Protein AF-A0A8J6CF85-F1 (afdb_monomer)

pLDDT: mean 73.07, std 22.85, range [22.41, 96.5]

Secondary structure (DSSP, 8-state):
------------HHHHHHHHHHHHHHHHHT---------PPPPPP-----THHHHTTS-GGGGGG-----------------------------HHHHHHHHHHHHHHHHTSTTTHHHHHHHHHHHHHTT---TTTHHHHHHHHHHHHSSTHHHHHSHHHHHHHHHHHHHHHHHGGGS-HHHHHHHHHHHHHHHHHHHHHH--SHHHHHHHHHHHHHHHHHSPPSS--TT--GGG---HHHHHHHHHHHHHHHHHHHHHTTT-GGGHHHHHHHHHHHHHTGGGS-HHHHHHHHHHHHHHHHHHHHHHHHTSTT---HHHHHHHHHHHHGGGS----------------

Mean predicted aligned error: 17.17 Å

Sequence (348 aa):
MPPKGSSGVWVPRAVKHVERAERAERAAAAAPAAGVADFAPPGAPDATWRADDLDDLDGPSAKRQRAAPAADMACGTGEEAAIKAEDEPAGGESLEDEVISGAPRLAQHIKSAAKCIKVAAMAYSLLERGAVTPRSSDAFFLVIEAAMAEPMRPIAEPKYRVAYVRLFEALLRRRHAFSVDRQDRIDEWHFALSTSFELAQADDSFGFTRAAKKVVERLERLKPDVMPPGKSAADYDPPERAARWAPMLLVCVRTAWLQSGKGLWAKPAVDGLVKAAMARRQQWSEADARQVEAWNQACKGAALQRKAHGGPGFLTSFDADAARWRAADVSVAKKKTGEGGTGSSFQN

Solvent-accessible surface area (backbone atoms only — not comparable to full-atom values): 21193 Å² total; per-residue (Å²): 140,84,83,86,81,81,86,74,81,83,72,61,72,67,58,61,52,52,57,53,49,55,51,50,52,56,56,65,72,66,63,78,90,75,76,98,69,88,82,74,81,81,77,80,79,89,73,84,81,55,80,67,65,64,54,71,70,60,53,83,79,68,68,76,79,76,79,86,87,89,86,84,90,89,86,84,89,87,81,90,85,88,81,91,80,90,79,75,74,80,86,65,79,47,61,38,57,50,38,45,69,44,18,67,60,47,22,56,39,32,64,31,89,87,40,22,56,61,42,34,47,50,55,30,50,39,52,75,73,55,37,55,34,67,86,20,28,65,36,46,44,48,29,53,52,35,50,55,72,55,57,64,58,48,58,74,40,74,88,35,38,67,36,50,51,54,26,44,54,50,45,63,74,51,31,84,37,43,57,71,74,53,34,55,50,49,54,51,52,41,51,30,50,54,41,24,44,45,32,64,65,43,90,49,54,64,59,27,41,55,35,43,47,56,52,39,57,52,60,68,66,54,42,63,81,66,84,58,90,95,64,59,78,86,71,45,44,59,61,72,56,48,60,61,47,37,66,40,52,49,51,33,51,50,37,39,52,64,44,40,77,77,35,79,70,42,38,69,47,39,49,52,39,39,51,51,53,49,76,43,40,87,62,43,56,72,70,54,30,52,51,42,49,53,52,42,50,51,48,50,51,54,52,48,49,52,52,68,61,57,41,99,84,52,71,46,74,66,50,49,48,50,49,49,50,61,64,59,70,71,77,82,81,81,83,83,79,86,89,85,87,86,84,89,87,86,80,135

Foldseek 3Di:
DDDDDDPDDDDPPVVVVVVVVVVVVVVVVPDDDDDDDDDDDDDDPPDPDDPVVLVVLDPPVVVPPPDDDDDDDDDDDDDDDDDDDPPDPPPDDQLLNVLQVCLVSLLVQCLPPVRVLVSLQVLLVCLVVVSQALSSVVSSLSNVVSNVPCLLVLLVDVVNLVSNLSSLVSCLVRVVRYDPVVNLLSVLSNLLSVLSNQCLPDPALVSNLVSLVSLLVVLVPAAAPDDDPPDDPVSHDDLVSLLSNQVSSLSNLVSLLVCVVVDVSSLVSNLSSLVSVQVRLNSDDPVSSVVSVVSNVVSVVVVVVCVVCPPDPRQDPVNVVVVVVVVVVPPPDDPDDDDDDDDDDDDD

Nearest PDB structures (foldseek):
  4dvg-assembly1_B  TM=2.912E-01  e=1.097E+00  Entamoeba histolytica
  6d35-assembly1_A  TM=2.429E-01  e=1.553E+00  Xenopus laevis
  4er9-assembly1_A  TM=4.100E-01  e=9.232E+00  Salmonella enterica subsp. enterica serovar Typhimurium
  5nj6-assembly1_A  TM=2.613E-01  e=2.105E+00  Homo sapiens

Organism: Diacronema lutheri (NCBI:txid2081491)

Structure (mmCIF, N/CA/C/O backbone):
data_AF-A0A8J6CF85-F1
#
_entry.id   AF-A0A8J6CF85-F1
#
loop_
_atom_site.group_PDB
_atom_site.id
_atom_site.type_symbol
_atom_site.label_atom_id
_atom_site.label_alt_id
_atom_site.label_comp_id
_atom_site.label_asym_id
_atom_site.label_entity_id
_atom_site.label_seq_id
_atom_site.pdbx_PDB_ins_code
_atom_site.Cartn_x
_atom_site.Cartn_y
_atom_site.Cartn_z
_atom_site.occupancy
_atom_site.B_iso_or_equiv
_atom_site.auth_seq_id
_atom_site.auth_comp_id
_atom_site.auth_asym_id
_atom_site.auth_atom_id
_atom_site.pdbx_PDB_model_num
ATOM 1 N N . MET A 1 1 ? 65.739 -33.836 29.163 1.00 47.50 1 MET A N 1
ATOM 2 C CA . MET A 1 1 ? 64.471 -33.085 29.043 1.00 47.50 1 MET A CA 1
ATOM 3 C C . MET A 1 1 ? 64.727 -31.777 28.308 1.00 47.50 1 MET A C 1
ATOM 5 O O . MET A 1 1 ? 65.482 -30.962 28.819 1.00 47.50 1 MET A O 1
ATOM 9 N N . PRO A 1 2 ? 64.167 -31.627 27.099 1.00 39.94 2 PRO A N 1
ATOM 10 C CA . PRO A 1 2 ? 63.587 -30.362 26.630 1.00 39.94 2 PRO A CA 1
ATOM 11 C C . PRO A 1 2 ? 62.172 -30.570 26.021 1.00 39.94 2 PRO A C 1
ATOM 13 O O . PRO A 1 2 ? 61.752 -31.717 25.839 1.00 39.94 2 PRO A O 1
ATOM 16 N N . PRO A 1 3 ? 61.391 -29.496 25.781 1.00 50.44 3 PRO A N 1
ATOM 17 C CA . PRO A 1 3 ? 59.931 -29.576 25.706 1.00 50.44 3 PRO A CA 1
ATOM 18 C C . PRO A 1 3 ? 59.377 -29.920 24.315 1.00 50.44 3 PRO A C 1
ATOM 20 O O . PRO A 1 3 ? 59.899 -29.512 23.281 1.00 50.44 3 PRO A O 1
ATOM 23 N N . LYS A 1 4 ? 58.246 -30.637 24.323 1.00 46.88 4 LYS A N 1
ATOM 24 C CA . LYS A 1 4 ? 57.382 -30.896 23.164 1.00 46.88 4 LYS A CA 1
ATOM 25 C C . LYS A 1 4 ? 56.677 -29.599 22.744 1.00 46.88 4 LYS A C 1
ATOM 27 O O . LYS A 1 4 ? 55.807 -29.115 23.463 1.00 46.88 4 LYS A O 1
ATOM 32 N N . GLY A 1 5 ? 57.029 -29.062 21.577 1.00 37.69 5 GLY A N 1
ATOM 33 C CA . GLY A 1 5 ? 56.296 -27.980 20.918 1.00 37.69 5 GLY A CA 1
ATOM 34 C C . GLY A 1 5 ? 55.123 -28.532 20.107 1.00 37.69 5 GLY A C 1
ATOM 35 O O . GLY A 1 5 ? 55.321 -29.192 19.093 1.00 37.69 5 GLY A O 1
ATOM 36 N N . SER A 1 6 ? 53.902 -28.272 20.572 1.00 39.22 6 SER A N 1
ATOM 37 C CA . SER A 1 6 ? 52.648 -28.539 19.861 1.00 39.22 6 SER A CA 1
ATOM 38 C C . SER A 1 6 ? 52.423 -27.447 18.806 1.00 39.22 6 SER A C 1
ATOM 40 O O . SER A 1 6 ? 52.089 -26.313 19.156 1.00 39.22 6 SER A O 1
ATOM 42 N N . SER A 1 7 ? 52.575 -27.774 17.521 1.00 39.84 7 SER A N 1
ATOM 43 C CA . SER A 1 7 ? 52.180 -26.916 16.397 1.00 39.84 7 SER A CA 1
ATOM 44 C C . SER A 1 7 ? 50.664 -26.990 16.173 1.00 39.84 7 SER A C 1
ATOM 46 O O . SER A 1 7 ? 50.157 -27.667 15.281 1.00 39.84 7 SER A O 1
ATOM 48 N N . GLY A 1 8 ? 49.912 -26.280 17.012 1.00 36.97 8 GLY A N 1
ATOM 49 C CA . GLY A 1 8 ? 48.499 -26.010 16.765 1.00 36.97 8 GLY A CA 1
ATOM 50 C C . GLY A 1 8 ? 48.360 -24.946 15.680 1.00 36.97 8 GLY A C 1
ATOM 51 O O . GLY A 1 8 ? 48.557 -23.763 15.950 1.00 36.97 8 GLY A O 1
ATOM 52 N N . VAL A 1 9 ? 48.027 -25.358 14.456 1.00 42.88 9 VAL A N 1
ATOM 53 C CA . VAL A 1 9 ? 47.649 -24.448 13.367 1.00 42.88 9 VAL A CA 1
ATOM 54 C C . VAL A 1 9 ? 46.376 -23.707 13.782 1.00 42.88 9 VAL A C 1
ATOM 56 O O . VAL A 1 9 ? 45.287 -24.279 13.853 1.00 42.88 9 VAL A O 1
ATOM 59 N N . TRP A 1 10 ? 46.526 -22.423 14.097 1.00 38.84 10 TRP A N 1
ATOM 60 C CA . TRP A 1 10 ? 45.426 -21.502 14.359 1.00 38.84 10 TRP A CA 1
ATOM 61 C C . TRP A 1 10 ? 44.692 -21.227 13.044 1.00 38.84 10 TRP A C 1
ATOM 63 O O . TRP A 1 10 ? 45.133 -20.427 12.224 1.00 38.84 10 TRP A O 1
ATOM 73 N N . VAL A 1 11 ? 43.568 -21.907 12.827 1.00 46.12 11 VAL A N 1
ATOM 74 C CA . VAL A 1 11 ? 42.647 -21.567 11.737 1.00 46.12 11 VAL A CA 1
ATOM 75 C C . VAL A 1 11 ? 41.786 -20.385 12.200 1.00 46.12 11 VAL A C 1
ATOM 77 O O . VAL A 1 11 ? 41.119 -20.503 13.236 1.00 46.12 11 VAL A O 1
ATOM 80 N N . PRO A 1 12 ? 41.767 -19.247 11.479 1.00 47.38 12 PRO A N 1
ATOM 81 C CA . PRO A 1 12 ? 40.960 -18.092 11.850 1.00 47.38 12 PRO A CA 1
ATOM 82 C C . PRO A 1 12 ? 39.486 -18.472 11.994 1.00 47.38 12 PRO A C 1
ATOM 84 O O . PRO A 1 12 ? 38.909 -19.140 11.135 1.00 47.38 12 PRO A O 1
ATOM 87 N N . ARG A 1 13 ? 38.856 -18.004 13.076 1.00 44.72 13 ARG A N 1
ATOM 88 C CA . ARG A 1 13 ? 37.455 -18.276 13.448 1.00 44.72 13 ARG A CA 1
ATOM 89 C C . ARG A 1 13 ? 36.464 -18.021 12.297 1.00 44.72 13 ARG A C 1
ATOM 91 O O . ARG A 1 13 ? 35.440 -18.689 12.231 1.00 44.72 13 ARG A O 1
ATOM 98 N N . ALA A 1 14 ? 36.805 -17.128 11.365 1.00 44.72 14 ALA A N 1
ATOM 99 C CA . ALA A 1 14 ? 36.038 -16.835 10.155 1.00 44.72 14 ALA A CA 1
ATOM 100 C C . ALA A 1 14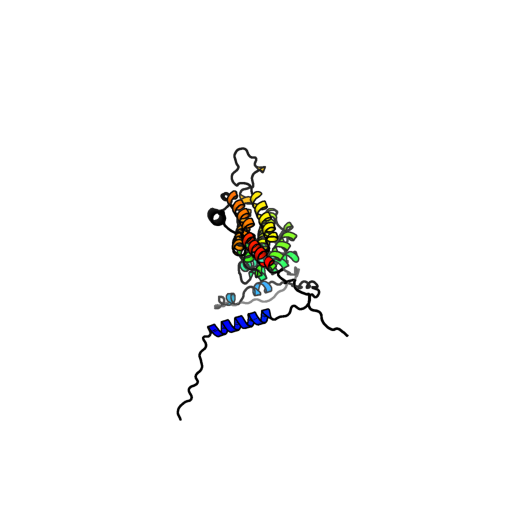 ? 35.906 -18.035 9.193 1.00 44.72 14 ALA A C 1
ATOM 102 O O . ALA A 1 14 ? 34.828 -18.253 8.649 1.00 44.72 14 ALA A O 1
ATOM 103 N N . VAL A 1 15 ? 36.941 -18.869 9.047 1.00 51.00 15 VAL A N 1
ATOM 104 C CA . VAL A 1 15 ? 36.929 -20.020 8.122 1.00 51.00 15 VAL A CA 1
ATOM 105 C C . VAL A 1 15 ? 35.992 -21.124 8.629 1.00 51.00 15 VAL A C 1
ATOM 107 O O . VAL A 1 15 ? 35.229 -21.697 7.857 1.00 51.00 15 VAL A O 1
ATOM 110 N N . LYS A 1 16 ? 35.923 -21.331 9.953 1.00 53.00 16 LYS A N 1
ATOM 111 C CA . LYS A 1 16 ? 34.976 -22.278 10.574 1.00 53.00 16 LYS A CA 1
ATOM 112 C C . LYS A 1 16 ? 33.507 -21.877 10.417 1.00 53.00 16 LYS A C 1
ATOM 114 O O . LYS A 1 16 ? 32.640 -22.748 10.447 1.00 53.00 16 LYS A O 1
ATOM 119 N N . HIS A 1 17 ? 33.206 -20.584 10.290 1.00 54.16 17 HIS A N 1
ATOM 120 C CA . HIS A 1 17 ? 31.833 -20.124 10.064 1.00 54.16 17 HIS A CA 1
ATOM 121 C C . HIS A 1 17 ? 31.401 -20.309 8.607 1.00 54.16 17 HIS A C 1
ATOM 123 O O . HIS A 1 17 ? 30.256 -20.693 8.376 1.00 54.16 17 HIS A O 1
ATOM 129 N N . VAL A 1 18 ? 32.320 -20.126 7.655 1.00 60.78 18 VAL A N 1
ATOM 130 C CA . VAL A 1 18 ? 32.070 -20.366 6.225 1.00 60.78 18 VAL A CA 1
ATOM 131 C C . VAL A 1 18 ? 31.873 -21.860 5.953 1.00 60.78 18 VAL A C 1
ATOM 133 O O . VAL A 1 18 ? 30.849 -22.242 5.396 1.00 60.78 18 VAL A O 1
ATOM 136 N N . GLU A 1 19 ? 32.744 -22.730 6.474 1.00 59.97 19 GLU A N 1
ATOM 137 C CA . GLU A 1 19 ? 32.587 -24.185 6.305 1.00 59.97 19 GLU A CA 1
ATOM 138 C C . GLU A 1 19 ? 31.308 -24.730 6.962 1.00 59.97 19 GLU A C 1
ATOM 140 O O . GLU A 1 19 ? 30.701 -25.683 6.472 1.00 59.97 19 GLU A O 1
ATOM 145 N N . ARG A 1 20 ? 30.855 -24.129 8.073 1.00 64.88 20 ARG A N 1
ATOM 146 C CA . ARG A 1 20 ? 29.597 -24.525 8.726 1.00 64.88 20 ARG A CA 1
ATOM 147 C C . ARG A 1 20 ? 28.369 -24.088 7.922 1.00 64.88 20 ARG A C 1
ATOM 149 O O . ARG A 1 20 ? 27.380 -24.817 7.927 1.00 64.88 20 ARG A O 1
ATOM 156 N N . ALA A 1 21 ? 28.436 -22.944 7.240 1.00 57.38 21 ALA A N 1
ATOM 157 C CA . ALA A 1 21 ? 27.371 -22.465 6.362 1.00 57.38 21 ALA A CA 1
ATOM 158 C C . ALA A 1 21 ? 27.267 -23.323 5.089 1.00 57.38 21 ALA A C 1
ATOM 160 O O . ALA A 1 21 ? 26.185 -23.813 4.780 1.00 57.38 21 ALA A O 1
ATOM 161 N N . GLU A 1 22 ? 28.392 -23.629 4.438 1.00 64.44 22 GLU A N 1
ATOM 162 C CA . GLU A 1 22 ? 28.409 -24.472 3.232 1.00 64.44 22 GLU A CA 1
ATOM 163 C C . GLU A 1 22 ? 27.963 -25.916 3.514 1.00 64.44 22 GLU A C 1
ATOM 165 O O . GLU A 1 22 ? 27.306 -26.557 2.690 1.00 64.44 22 GLU A O 1
ATOM 170 N N . ARG A 1 23 ? 28.262 -26.441 4.711 1.00 66.50 23 ARG A N 1
ATOM 171 C CA . ARG A 1 23 ? 27.800 -27.772 5.132 1.00 66.50 23 ARG A CA 1
ATOM 172 C C . ARG A 1 23 ? 26.300 -27.805 5.432 1.00 66.50 23 ARG A C 1
ATOM 174 O O . ARG A 1 23 ? 25.670 -28.831 5.188 1.00 66.50 23 ARG A O 1
ATOM 181 N N . ALA A 1 24 ? 25.730 -26.707 5.932 1.00 63.44 24 ALA A N 1
ATOM 182 C CA . ALA A 1 24 ? 24.287 -26.577 6.137 1.00 63.44 24 ALA A CA 1
ATOM 183 C C . ALA A 1 24 ? 23.537 -26.441 4.800 1.00 63.44 24 ALA A C 1
ATOM 185 O O . ALA A 1 24 ? 22.488 -27.054 4.621 1.00 63.44 24 ALA A O 1
ATOM 186 N N . GLU A 1 25 ? 24.111 -25.720 3.837 1.00 52.91 25 GLU A N 1
ATOM 187 C CA . GLU A 1 25 ? 23.535 -25.544 2.501 1.00 52.91 25 GLU A CA 1
ATOM 188 C C . GLU A 1 25 ? 23.571 -26.847 1.682 1.00 52.91 25 GLU A C 1
ATOM 190 O O . GLU A 1 25 ? 22.571 -27.234 1.077 1.00 52.91 25 GLU A O 1
ATOM 195 N N . ARG A 1 26 ? 24.667 -27.619 1.766 1.00 60.34 26 ARG A N 1
ATOM 196 C CA . ARG A 1 26 ? 24.736 -28.966 1.166 1.00 60.34 26 ARG A CA 1
ATOM 197 C C . ARG A 1 26 ? 23.803 -29.979 1.832 1.00 60.34 26 ARG A C 1
ATOM 199 O O . ARG A 1 26 ? 23.318 -30.876 1.150 1.00 60.34 26 ARG A O 1
ATOM 206 N N . ALA A 1 27 ? 23.535 -29.846 3.132 1.00 60.84 27 ALA A N 1
ATOM 207 C CA . ALA A 1 27 ? 22.568 -30.697 3.827 1.00 60.84 27 ALA A CA 1
ATOM 208 C C . ALA A 1 27 ? 21.117 -30.366 3.429 1.00 60.84 27 ALA A C 1
ATOM 210 O O . ALA A 1 27 ? 20.301 -31.275 3.307 1.00 60.84 27 ALA A O 1
ATOM 211 N N . ALA A 1 28 ? 20.811 -29.091 3.164 1.00 53.81 28 ALA A N 1
ATOM 212 C CA . ALA A 1 28 ? 19.502 -28.667 2.670 1.00 53.81 28 ALA A CA 1
ATOM 213 C C . ALA A 1 28 ? 19.249 -29.104 1.215 1.00 53.81 28 ALA A C 1
ATOM 215 O O . ALA A 1 28 ? 18.127 -29.466 0.870 1.00 53.81 28 ALA A O 1
ATOM 216 N N . ALA A 1 29 ? 20.291 -29.140 0.377 1.00 53.59 29 ALA A N 1
ATOM 217 C CA . ALA A 1 29 ? 20.191 -29.566 -1.021 1.00 53.59 29 ALA A CA 1
ATOM 218 C C . ALA A 1 29 ? 20.076 -31.094 -1.217 1.00 53.59 29 ALA A C 1
ATOM 220 O O . ALA A 1 29 ? 19.744 -31.542 -2.312 1.00 53.59 29 ALA A O 1
ATOM 221 N N . ALA A 1 30 ? 20.351 -31.901 -0.184 1.00 51.34 30 ALA A N 1
ATOM 222 C CA . ALA A 1 30 ? 20.374 -33.365 -0.269 1.00 51.34 30 ALA A CA 1
ATOM 223 C C . ALA A 1 30 ? 19.111 -34.061 0.283 1.00 51.34 30 ALA A C 1
ATOM 225 O O . ALA A 1 30 ? 19.068 -35.291 0.325 1.00 51.34 30 ALA A O 1
ATOM 226 N N . ALA A 1 31 ? 18.088 -33.316 0.715 1.00 48.88 31 ALA A N 1
ATOM 227 C CA . ALA A 1 31 ? 16.849 -33.909 1.218 1.00 48.88 31 ALA A CA 1
ATOM 228 C C . ALA A 1 31 ? 15.934 -34.350 0.051 1.00 48.88 31 ALA A C 1
ATOM 230 O O . ALA A 1 31 ? 15.551 -33.509 -0.766 1.00 48.88 31 ALA A O 1
ATOM 231 N N . PRO A 1 32 ? 15.562 -35.642 -0.061 1.00 38.09 32 PRO A N 1
ATOM 232 C CA . PRO A 1 32 ? 14.677 -36.107 -1.122 1.00 38.09 32 PRO A CA 1
ATOM 233 C C . PRO A 1 32 ? 13.238 -35.628 -0.891 1.00 38.09 32 PRO A C 1
ATOM 235 O O . PRO A 1 32 ? 12.711 -35.700 0.220 1.00 38.09 32 PRO A O 1
ATOM 238 N N . ALA A 1 33 ? 12.597 -35.167 -1.968 1.00 46.78 33 ALA A N 1
ATOM 239 C CA . ALA A 1 33 ? 11.190 -34.788 -1.997 1.00 46.78 33 ALA A CA 1
ATOM 240 C C . ALA A 1 33 ? 10.302 -36.010 -1.706 1.00 46.78 33 ALA A C 1
ATOM 242 O O . ALA A 1 33 ? 10.095 -36.865 -2.568 1.00 46.78 33 ALA A O 1
ATOM 243 N N . ALA A 1 34 ? 9.787 -36.093 -0.481 1.00 35.31 34 ALA A N 1
ATOM 244 C CA . ALA A 1 34 ? 8.816 -37.097 -0.079 1.00 35.31 34 ALA A CA 1
ATOM 245 C C . ALA A 1 34 ? 7.395 -36.520 -0.152 1.00 35.31 34 ALA A C 1
ATOM 247 O O . ALA A 1 34 ? 7.058 -35.600 0.585 1.00 35.31 34 ALA A O 1
ATOM 248 N N . GLY A 1 35 ? 6.597 -37.103 -1.051 1.00 31.73 35 GLY A N 1
ATOM 249 C CA . GLY A 1 35 ? 5.193 -37.466 -0.836 1.00 31.73 35 GLY A CA 1
ATOM 250 C C . GLY A 1 35 ? 4.195 -36.361 -0.492 1.00 31.73 35 GLY A C 1
ATOM 251 O O . GLY A 1 35 ? 4.090 -35.926 0.648 1.00 31.73 35 GLY A O 1
ATOM 252 N N . VAL A 1 36 ? 3.357 -36.028 -1.473 1.00 42.31 36 VAL A N 1
ATOM 253 C CA . VAL A 1 36 ? 2.071 -35.348 -1.286 1.00 42.31 36 VAL A CA 1
ATOM 254 C C . VAL A 1 36 ? 1.171 -36.245 -0.424 1.00 42.31 36 VAL A C 1
ATOM 256 O O . VAL A 1 36 ? 0.795 -37.331 -0.859 1.00 42.31 36 VAL A O 1
ATOM 259 N N . ALA A 1 37 ? 0.847 -35.804 0.789 1.00 31.12 37 ALA A N 1
ATOM 260 C CA . ALA A 1 37 ? -0.178 -36.402 1.638 1.00 31.12 37 ALA A CA 1
ATOM 261 C C . ALA A 1 37 ? -1.088 -35.296 2.185 1.00 31.12 37 ALA A C 1
ATOM 263 O O . ALA A 1 37 ? -0.621 -34.207 2.525 1.00 31.12 37 ALA A O 1
ATOM 264 N N . ASP A 1 38 ? -2.383 -35.603 2.197 1.00 31.55 38 ASP A N 1
ATOM 265 C CA . ASP A 1 38 ? -3.526 -34.763 2.544 1.00 31.55 38 ASP A CA 1
ATOM 266 C C . ASP A 1 38 ? -3.289 -33.764 3.682 1.00 31.55 38 ASP A C 1
ATOM 268 O O . ASP A 1 38 ? -3.015 -34.126 4.827 1.00 31.55 38 ASP A O 1
ATOM 272 N N . PHE A 1 39 ? -3.497 -32.483 3.374 1.00 30.75 39 PHE A N 1
ATOM 273 C CA . PHE A 1 39 ? -3.566 -31.418 4.365 1.00 30.75 39 PHE A CA 1
ATOM 274 C C . PHE A 1 39 ? -5.023 -31.250 4.811 1.00 30.75 39 PHE A C 1
ATOM 276 O O . PHE A 1 39 ? -5.788 -30.470 4.242 1.00 30.75 39 PHE A O 1
ATOM 283 N N . ALA A 1 40 ? -5.417 -32.000 5.840 1.00 29.97 40 ALA A N 1
ATOM 284 C CA . ALA A 1 40 ? -6.579 -31.647 6.648 1.00 29.97 40 ALA A CA 1
ATOM 285 C C . ALA A 1 40 ? -6.317 -30.292 7.348 1.00 29.97 40 ALA A C 1
ATOM 287 O O . ALA A 1 40 ? -5.187 -30.039 7.779 1.00 29.97 40 ALA A O 1
ATOM 288 N N . PRO A 1 41 ? -7.312 -29.394 7.464 1.00 34.72 41 PRO A N 1
ATOM 289 C CA . PRO A 1 41 ? -7.099 -28.081 8.065 1.00 34.72 41 PRO A CA 1
ATOM 290 C C . PRO A 1 41 ? -6.767 -28.215 9.563 1.00 34.72 41 PRO A C 1
ATOM 292 O O . PRO A 1 41 ? -7.455 -28.954 10.271 1.00 34.72 41 PRO A O 1
ATOM 295 N N . PRO A 1 42 ? -5.746 -27.504 10.082 1.00 37.59 42 PRO A N 1
ATOM 296 C CA . PRO A 1 42 ? -5.459 -27.502 11.508 1.00 37.59 42 PRO A CA 1
ATOM 297 C C . PRO A 1 42 ? -6.601 -26.803 12.248 1.00 37.59 42 PRO A C 1
ATOM 299 O O . PRO A 1 42 ? -6.990 -25.685 11.901 1.00 37.59 42 PRO A O 1
ATOM 302 N N . GLY A 1 43 ? -7.131 -27.489 13.262 1.00 32.00 43 GLY A N 1
ATOM 303 C CA . GLY A 1 43 ? -8.136 -26.963 14.174 1.00 32.00 43 GLY A CA 1
ATOM 304 C C . GLY A 1 43 ? -7.707 -25.622 14.764 1.00 32.00 43 GLY A C 1
ATOM 305 O O . GLY A 1 43 ? -6.530 -25.399 15.062 1.00 32.00 43 GLY A O 1
ATOM 306 N N . ALA A 1 44 ? -8.676 -24.719 14.894 1.00 34.44 44 ALA A N 1
ATOM 307 C CA . ALA A 1 44 ? -8.492 -23.443 15.562 1.00 34.44 44 ALA A CA 1
ATOM 308 C C . ALA A 1 44 ? -7.921 -23.681 16.974 1.00 34.44 44 ALA A C 1
ATOM 310 O O . ALA A 1 44 ? -8.467 -24.513 17.700 1.00 34.44 44 ALA A O 1
ATOM 311 N N . PRO A 1 45 ? -6.840 -22.993 17.384 1.00 37.22 45 PRO A N 1
ATOM 312 C CA . PRO A 1 45 ? -6.447 -23.013 18.779 1.00 37.22 45 PRO A CA 1
ATOM 313 C C . PRO A 1 45 ? -7.546 -22.324 19.589 1.00 37.22 45 PRO A C 1
ATOM 315 O O . PRO A 1 45 ? -7.884 -21.164 19.335 1.00 37.22 45 PRO A O 1
ATOM 318 N N . ASP A 1 46 ? -8.094 -23.058 20.549 1.00 35.72 46 ASP A N 1
ATOM 319 C CA . ASP A 1 46 ? -8.971 -22.538 21.590 1.00 35.72 46 ASP A CA 1
ATOM 320 C C . ASP A 1 46 ? -8.126 -21.637 22.505 1.00 35.72 46 ASP A C 1
ATOM 322 O O . ASP A 1 46 ? -7.509 -22.074 23.473 1.00 35.72 46 ASP A O 1
ATOM 326 N N . ALA A 1 47 ? -7.951 -20.384 22.082 1.00 40.47 47 ALA A N 1
ATOM 327 C CA . ALA A 1 47 ? -7.173 -19.379 22.789 1.00 40.47 47 ALA A CA 1
ATOM 328 C C . ALA A 1 47 ? -8.140 -18.479 23.561 1.00 40.47 47 ALA A C 1
ATOM 330 O O . ALA A 1 47 ? -8.602 -17.449 23.062 1.00 40.47 47 ALA A O 1
ATOM 331 N N . THR A 1 48 ? -8.475 -18.893 24.779 1.00 40.22 48 THR A N 1
ATOM 332 C CA . THR A 1 48 ? -9.064 -18.013 25.789 1.00 40.22 48 THR A CA 1
ATOM 333 C C . THR A 1 48 ? -7.989 -17.024 26.238 1.00 40.22 48 THR A C 1
ATOM 335 O O . THR A 1 48 ? -7.097 -17.396 26.996 1.00 40.22 48 THR A O 1
ATOM 338 N N . TRP A 1 49 ? -8.045 -15.797 25.722 1.00 49.00 49 TRP A N 1
ATOM 339 C CA . TRP A 1 49 ? -7.112 -14.720 26.068 1.00 49.00 49 TRP A CA 1
ATOM 340 C C . TRP A 1 49 ? -7.416 -14.146 27.456 1.00 49.00 49 TRP A C 1
ATOM 342 O O . TRP A 1 49 ? -8.584 -14.086 27.854 1.00 49.00 49 TRP A O 1
ATOM 352 N N . ARG A 1 50 ? -6.366 -13.744 28.176 1.00 48.28 50 ARG A N 1
ATOM 353 C CA . ARG A 1 50 ? -6.434 -13.002 29.445 1.00 48.28 50 ARG A CA 1
ATOM 354 C C . ARG A 1 50 ? -5.528 -11.774 29.377 1.00 48.28 50 ARG A C 1
ATOM 356 O O . ARG A 1 50 ? -4.570 -11.751 28.609 1.00 48.28 50 ARG A O 1
ATOM 363 N N . ALA A 1 51 ? -5.767 -10.797 30.252 1.00 45.81 51 ALA A N 1
ATOM 364 C CA . ALA A 1 51 ? -4.921 -9.609 30.403 1.00 45.81 51 ALA A CA 1
ATOM 365 C C . ALA A 1 51 ? -3.412 -9.936 30.538 1.00 45.81 51 ALA A C 1
ATOM 367 O O . ALA A 1 51 ? -2.573 -9.179 30.048 1.00 45.81 51 ALA A O 1
ATOM 368 N N . ASP A 1 52 ? -3.074 -11.098 31.108 1.00 49.69 52 ASP A N 1
ATOM 369 C CA . ASP A 1 52 ? -1.702 -11.607 31.257 1.00 49.69 52 ASP A CA 1
ATOM 370 C C . ASP A 1 52 ? -0.970 -11.822 29.911 1.00 49.69 52 ASP A C 1
ATOM 372 O O . ASP A 1 52 ? 0.250 -11.667 29.825 1.00 49.69 52 ASP A O 1
ATOM 376 N N . ASP A 1 53 ? -1.691 -12.100 28.819 1.00 57.53 53 ASP A N 1
ATOM 377 C CA . ASP A 1 53 ? -1.095 -12.313 27.492 1.00 57.53 53 ASP A CA 1
ATOM 378 C C . ASP A 1 53 ? -0.475 -11.032 26.900 1.00 57.53 53 ASP A C 1
ATOM 380 O O . ASP A 1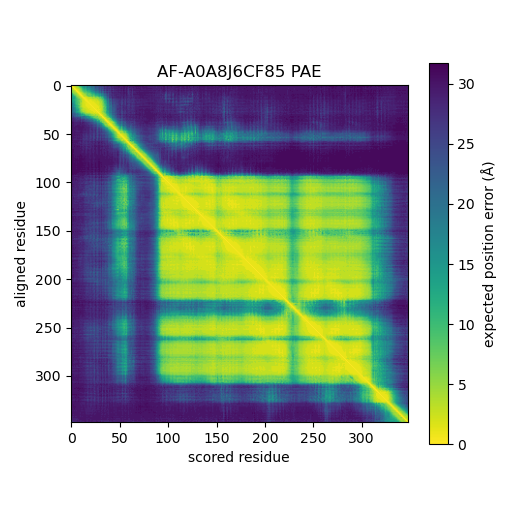 53 ? 0.397 -11.085 26.017 1.00 57.53 53 ASP A O 1
ATOM 384 N N . LEU A 1 54 ? -0.913 -9.860 27.381 1.00 54.22 54 LEU A N 1
ATOM 385 C CA . LEU A 1 54 ? -0.318 -8.571 27.035 1.00 54.22 54 LEU A CA 1
ATOM 386 C C . LEU A 1 54 ? 1.021 -8.357 27.752 1.00 54.22 54 LEU A C 1
ATOM 388 O O . LEU A 1 54 ? 1.886 -7.672 27.201 1.00 54.22 54 LEU A O 1
ATOM 392 N N . ASP A 1 55 ? 1.225 -8.955 28.928 1.00 57.47 55 ASP A N 1
ATOM 393 C CA . ASP A 1 55 ? 2.462 -8.830 29.707 1.00 57.47 55 ASP A CA 1
ATOM 394 C C . ASP A 1 55 ? 3.607 -9.664 29.139 1.00 57.47 55 ASP A C 1
ATOM 396 O O . ASP A 1 55 ? 4.759 -9.223 29.147 1.00 57.47 55 ASP A O 1
ATOM 400 N N . ASP A 1 56 ? 3.289 -10.772 28.475 1.00 59.88 56 ASP A N 1
ATOM 401 C CA . ASP A 1 56 ? 4.242 -11.547 27.677 1.00 59.88 56 ASP A CA 1
ATOM 402 C C . ASP A 1 56 ? 4.796 -10.784 26.463 1.00 59.88 56 ASP A C 1
ATOM 404 O O . ASP A 1 56 ? 5.780 -11.203 25.841 1.00 59.88 56 ASP A O 1
ATOM 408 N N . LEU A 1 57 ? 4.176 -9.663 26.072 1.00 54.94 57 LEU A N 1
ATOM 409 C CA . LEU A 1 57 ? 4.745 -8.788 25.052 1.00 54.94 57 LEU A CA 1
ATOM 410 C C . LEU A 1 57 ? 5.908 -7.969 25.609 1.00 54.94 57 LEU A C 1
ATOM 412 O O . LEU A 1 57 ? 6.761 -7.557 24.825 1.00 54.94 57 LEU A O 1
ATOM 416 N N . ASP A 1 58 ? 6.020 -7.761 26.919 1.00 56.97 58 ASP A N 1
ATOM 417 C CA . ASP A 1 58 ? 7.128 -7.036 27.535 1.00 56.97 58 ASP A CA 1
ATOM 418 C C . ASP A 1 58 ? 8.256 -7.988 27.934 1.00 56.97 58 ASP A C 1
ATOM 420 O O . ASP A 1 58 ? 8.453 -8.362 29.086 1.00 56.97 58 ASP A O 1
ATOM 424 N N . GLY A 1 59 ? 9.057 -8.363 26.931 1.00 44.50 59 GLY A N 1
ATOM 425 C CA . GLY A 1 59 ? 10.321 -9.065 27.147 1.00 44.50 59 GLY A CA 1
ATOM 426 C C . GLY A 1 59 ? 11.246 -8.351 28.158 1.00 44.50 59 GLY A C 1
ATOM 427 O O . GLY A 1 59 ? 11.015 -7.198 28.535 1.00 44.50 59 GLY A O 1
ATOM 428 N N . PRO A 1 60 ? 12.357 -8.990 28.573 1.00 38.72 60 PRO A N 1
ATOM 429 C CA . PRO A 1 60 ? 13.151 -8.613 29.754 1.00 38.72 60 PRO A CA 1
ATOM 430 C C . PRO A 1 60 ? 13.732 -7.182 29.775 1.00 38.72 60 PRO A C 1
ATOM 432 O O . PRO A 1 60 ? 14.252 -6.755 30.804 1.00 38.72 60 PRO A O 1
ATOM 435 N N . SER A 1 61 ? 13.611 -6.407 28.694 1.00 41.62 61 SER A N 1
ATOM 436 C CA . SER A 1 61 ? 13.963 -4.983 28.651 1.00 41.62 61 SER A CA 1
ATOM 437 C C . SER A 1 61 ? 13.112 -4.089 29.564 1.00 41.62 61 SER A C 1
ATOM 439 O O . SER A 1 61 ? 13.625 -3.067 30.013 1.00 41.62 61 SER A O 1
ATOM 441 N N . ALA A 1 62 ? 11.865 -4.452 29.889 1.00 40.66 62 ALA A N 1
ATOM 442 C CA . ALA A 1 62 ? 11.001 -3.618 30.738 1.00 40.66 62 ALA A CA 1
ATOM 443 C C . ALA A 1 62 ? 11.307 -3.737 32.248 1.00 40.66 62 ALA A C 1
ATOM 445 O O . ALA A 1 62 ? 10.966 -2.851 33.028 1.00 40.66 62 ALA A O 1
ATOM 446 N N . LYS A 1 63 ? 12.018 -4.789 32.684 1.00 37.62 63 LYS A N 1
ATOM 447 C CA . LYS A 1 63 ? 12.321 -5.021 34.111 1.00 37.62 63 LYS A CA 1
ATOM 448 C C . LYS A 1 63 ? 13.493 -4.196 34.662 1.00 37.62 63 LYS A C 1
ATOM 450 O O . LYS A 1 63 ? 13.757 -4.260 35.858 1.00 37.62 63 LYS A O 1
ATOM 455 N N . ARG A 1 64 ? 14.194 -3.397 33.844 1.00 35.22 64 ARG A N 1
ATOM 456 C CA . ARG A 1 64 ? 15.411 -2.677 34.280 1.00 35.22 64 ARG A CA 1
ATOM 457 C C . ARG A 1 64 ? 15.200 -1.246 34.785 1.00 35.22 64 ARG A C 1
ATOM 459 O O . ARG A 1 64 ? 16.177 -0.613 35.163 1.00 35.22 64 ARG A O 1
ATOM 466 N N . GLN A 1 65 ? 13.964 -0.748 34.825 1.00 40.12 65 GLN A N 1
ATOM 467 C CA . GLN A 1 65 ? 13.659 0.594 35.353 1.00 40.12 65 GLN A CA 1
ATOM 468 C C . GLN A 1 65 ? 12.731 0.596 36.577 1.00 40.12 65 GLN A C 1
ATOM 470 O O . GLN A 1 65 ? 12.295 1.657 37.009 1.00 40.12 65 GLN A O 1
ATOM 475 N N . ARG A 1 66 ? 12.472 -0.565 37.195 1.00 39.03 66 ARG A N 1
ATOM 476 C CA . ARG A 1 66 ? 11.669 -0.647 38.425 1.00 39.03 66 ARG A CA 1
ATOM 477 C C . ARG A 1 66 ? 12.428 -1.347 39.559 1.00 39.03 66 ARG A C 1
ATOM 479 O O . ARG A 1 66 ? 12.064 -2.428 39.996 1.00 39.03 66 ARG A O 1
ATOM 486 N N . ALA A 1 67 ? 13.516 -0.721 39.996 1.00 34.12 67 ALA A N 1
ATOM 487 C CA . ALA A 1 67 ? 14.192 -0.937 41.282 1.00 34.12 67 ALA A CA 1
ATOM 488 C C . ALA A 1 67 ? 15.032 0.334 41.523 1.00 34.12 67 ALA A C 1
ATOM 490 O O . ALA A 1 67 ? 15.815 0.684 40.646 1.00 34.12 67 ALA A O 1
ATOM 491 N N . ALA A 1 68 ? 14.904 1.130 42.587 1.00 32.28 68 ALA A N 1
ATOM 492 C CA . ALA A 1 68 ? 14.557 0.893 43.994 1.00 32.28 68 ALA A CA 1
ATOM 493 C C . ALA A 1 68 ? 14.126 2.246 44.661 1.00 32.28 68 ALA A C 1
ATOM 495 O O . ALA A 1 68 ? 13.958 3.219 43.928 1.00 32.28 68 ALA A O 1
ATOM 496 N N . PRO A 1 69 ? 14.079 2.400 46.005 1.00 43.28 69 PRO A N 1
ATOM 497 C CA . PRO A 1 69 ? 13.160 1.785 46.969 1.00 43.28 69 PRO A CA 1
ATOM 498 C C . PRO A 1 69 ? 12.427 2.821 47.869 1.00 43.28 69 PRO A C 1
ATOM 500 O O . PRO A 1 69 ? 12.601 4.030 47.744 1.00 43.28 69 PRO A O 1
ATOM 503 N N . ALA A 1 70 ? 11.597 2.291 48.772 1.00 35.03 70 ALA A N 1
ATOM 504 C CA . ALA A 1 70 ? 10.674 2.956 49.695 1.00 35.03 70 ALA A CA 1
ATOM 505 C C . ALA A 1 70 ? 11.291 3.609 50.957 1.00 35.03 70 ALA A C 1
ATOM 507 O O . ALA A 1 70 ? 12.331 3.169 51.439 1.00 35.03 70 ALA A O 1
ATOM 508 N N . ALA A 1 71 ? 10.548 4.578 51.510 1.00 30.00 71 ALA A N 1
ATOM 509 C CA . ALA A 1 71 ? 10.367 4.986 52.920 1.00 30.00 71 ALA A CA 1
ATOM 510 C C . ALA A 1 71 ? 9.155 5.965 52.923 1.00 30.00 71 ALA A C 1
ATOM 512 O O . ALA A 1 71 ? 8.991 6.685 51.944 1.00 30.00 71 ALA A O 1
ATOM 513 N N . ASP A 1 72 ? 8.224 6.062 53.873 1.00 28.45 72 ASP A N 1
ATOM 514 C CA . ASP A 1 72 ? 8.179 5.631 55.266 1.00 28.45 72 ASP A CA 1
ATOM 515 C C . ASP A 1 72 ? 6.715 5.530 55.777 1.00 28.45 72 ASP A C 1
ATOM 517 O O . ASP A 1 72 ? 5.768 5.942 55.109 1.00 28.45 72 ASP A O 1
ATOM 521 N N . MET A 1 73 ? 6.581 4.965 56.976 1.00 37.81 73 MET A N 1
ATOM 522 C CA . MET A 1 73 ? 5.395 4.545 57.745 1.00 37.81 73 MET A CA 1
ATOM 523 C C . MET A 1 73 ? 4.342 5.610 58.128 1.00 37.81 73 MET A C 1
ATOM 525 O O . MET A 1 73 ? 4.700 6.740 58.445 1.00 37.81 73 MET A O 1
ATOM 529 N N . ALA A 1 74 ? 3.080 5.176 58.321 1.00 28.06 74 ALA A N 1
ATOM 530 C CA . ALA A 1 74 ? 2.265 5.507 59.510 1.00 28.06 74 ALA A CA 1
ATOM 531 C C . ALA A 1 74 ? 1.039 4.572 59.688 1.00 28.06 74 ALA A C 1
ATOM 533 O O . ALA A 1 74 ? 0.443 4.103 58.725 1.00 28.06 74 ALA A O 1
ATOM 534 N N . CYS A 1 75 ? 0.708 4.316 60.957 1.00 22.41 75 CYS A N 1
ATOM 535 C CA . CYS A 1 75 ? -0.190 3.308 61.538 1.00 22.41 75 CYS A CA 1
ATOM 536 C C . CYS A 1 75 ? -1.533 3.915 62.018 1.00 22.41 75 CYS A C 1
ATOM 538 O O . CYS A 1 75 ? -1.572 5.105 62.324 1.00 22.41 75 CYS A O 1
ATOM 540 N N . GLY A 1 76 ? -2.581 3.087 62.181 1.00 27.09 76 GLY A N 1
ATOM 541 C CA . GLY A 1 76 ? -3.769 3.367 63.020 1.00 27.09 76 GLY A CA 1
ATOM 542 C C . GLY A 1 76 ? -5.091 2.818 62.451 1.00 27.09 76 GLY A C 1
ATOM 543 O O . GLY A 1 76 ? -5.654 3.432 61.557 1.00 27.09 76 GLY A O 1
ATOM 544 N N . THR A 1 77 ? -5.507 1.588 62.801 1.00 25.59 77 THR A N 1
ATOM 545 C CA . THR A 1 77 ? -6.531 1.204 63.823 1.00 25.59 77 THR A CA 1
ATOM 546 C C . THR A 1 77 ? -8.005 1.403 63.435 1.00 25.59 77 THR A C 1
ATOM 548 O O . THR A 1 77 ? -8.412 2.527 63.162 1.00 25.59 77 THR A O 1
ATOM 551 N N . GLY A 1 78 ? -8.823 0.345 63.570 1.00 27.11 78 GLY A N 1
ATOM 552 C CA . GLY A 1 78 ? -10.285 0.447 63.711 1.00 27.11 78 GLY A CA 1
ATOM 553 C C . GLY A 1 78 ? -11.066 -0.766 63.189 1.00 27.11 78 GLY A C 1
ATOM 554 O O . GLY A 1 78 ? -10.946 -1.113 62.025 1.00 27.11 78 GLY A O 1
ATOM 555 N N . GLU A 1 79 ? -11.844 -1.390 64.068 1.00 27.62 79 GLU A N 1
ATOM 556 C CA . GLU A 1 79 ? -12.512 -2.699 63.978 1.00 27.62 79 GLU A CA 1
ATOM 557 C C . GLU A 1 79 ? -13.969 -2.620 63.452 1.00 27.62 79 GLU A C 1
ATOM 559 O O . GLU A 1 79 ? -14.586 -1.560 63.494 1.00 27.62 79 GLU A O 1
ATOM 564 N N . GLU A 1 80 ? -14.464 -3.767 62.962 1.00 29.73 80 GLU A N 1
ATOM 565 C CA . GLU A 1 80 ? -15.839 -4.244 62.661 1.00 29.73 80 GLU A CA 1
ATOM 566 C C . GLU A 1 80 ? -17.070 -3.303 62.658 1.00 29.73 80 GLU A C 1
ATOM 568 O O . GLU A 1 80 ? -17.415 -2.694 63.666 1.00 29.73 80 GLU A O 1
ATOM 573 N N . ALA A 1 81 ? -17.887 -3.393 61.591 1.00 28.91 81 ALA A N 1
ATOM 574 C CA . ALA A 1 81 ? -19.253 -3.960 61.654 1.00 28.91 81 ALA A CA 1
ATOM 575 C C . ALA A 1 81 ? -19.941 -4.016 60.268 1.00 28.91 81 ALA A C 1
ATOM 577 O O . ALA A 1 81 ? -19.883 -3.085 59.469 1.00 28.91 81 ALA A O 1
ATOM 578 N N . ALA A 1 82 ? -20.615 -5.138 60.014 1.00 32.19 82 ALA A N 1
ATOM 579 C CA . ALA A 1 82 ? -21.260 -5.551 58.769 1.00 32.19 82 ALA A CA 1
ATOM 580 C C . ALA A 1 82 ? -22.601 -4.862 58.459 1.00 32.19 82 ALA A C 1
ATOM 582 O O . ALA A 1 82 ? -23.418 -4.742 59.366 1.00 32.19 82 ALA A O 1
ATOM 583 N N . ILE A 1 83 ? -22.898 -4.607 57.168 1.00 33.88 83 ILE A N 1
ATOM 584 C CA . ILE A 1 83 ? -24.255 -4.696 56.579 1.00 33.88 83 ILE A CA 1
ATOM 585 C C . ILE A 1 83 ? -24.178 -5.181 55.113 1.00 33.88 83 ILE A C 1
ATOM 587 O O . ILE A 1 83 ? -23.472 -4.617 54.285 1.00 33.88 83 ILE A O 1
ATOM 591 N N . LYS A 1 84 ? -24.961 -6.232 54.838 1.00 33.94 84 LYS A N 1
ATOM 592 C CA . LYS A 1 84 ? -25.333 -6.847 53.551 1.00 33.94 84 LYS A CA 1
ATOM 593 C C . LYS A 1 84 ? -25.689 -5.861 52.426 1.00 33.94 84 LYS A C 1
ATOM 595 O O . LYS A 1 84 ? -26.584 -5.044 52.622 1.00 33.94 84 LYS A O 1
ATOM 600 N N . ALA A 1 85 ? -25.141 -6.107 51.234 1.00 31.17 85 ALA A N 1
ATOM 601 C CA . ALA A 1 85 ? -25.847 -6.147 49.942 1.00 31.17 85 ALA A CA 1
ATOM 602 C C . ALA A 1 85 ? -24.836 -6.529 48.842 1.00 31.17 85 ALA A C 1
ATOM 604 O O . ALA A 1 85 ? -24.322 -5.667 48.136 1.00 31.17 85 ALA A O 1
ATOM 605 N N . GLU A 1 86 ? -24.507 -7.817 48.730 1.00 33.62 86 GLU A N 1
ATOM 606 C CA . GLU A 1 86 ? -23.786 -8.327 47.560 1.00 33.62 86 GLU A CA 1
ATOM 607 C C . GLU A 1 86 ? -24.800 -8.566 46.442 1.00 33.62 86 GLU A C 1
ATOM 609 O O . GLU A 1 86 ? -25.415 -9.625 46.345 1.00 33.62 86 GLU A O 1
ATOM 614 N N . ASP A 1 87 ? -25.008 -7.525 45.643 1.00 34.81 87 ASP A N 1
ATOM 615 C CA . ASP A 1 87 ? -25.340 -7.665 44.230 1.00 34.81 87 ASP A CA 1
ATOM 616 C C . ASP A 1 87 ? -23.985 -7.580 43.506 1.00 34.81 87 ASP A C 1
ATOM 618 O O . ASP A 1 87 ? -23.493 -6.495 43.196 1.00 34.81 87 ASP A O 1
ATOM 622 N N . GLU A 1 88 ? -23.300 -8.718 43.359 1.00 34.62 88 GLU A N 1
ATOM 623 C CA . GLU A 1 88 ? -22.128 -8.813 42.487 1.00 34.62 88 GLU A CA 1
ATOM 624 C C . GLU A 1 88 ? -22.600 -8.754 41.025 1.00 34.62 88 GLU A C 1
ATOM 626 O O . GLU A 1 88 ? -23.251 -9.697 40.562 1.00 34.62 88 GLU A O 1
ATOM 631 N N . PRO A 1 89 ? -22.239 -7.737 40.220 1.00 40.66 89 PRO A N 1
ATOM 632 C CA . PRO A 1 89 ? -22.129 -7.975 38.797 1.00 40.66 89 PRO A CA 1
ATOM 633 C C . PRO A 1 89 ? -20.871 -8.821 38.611 1.00 40.66 89 PRO A C 1
ATOM 635 O O . PRO A 1 89 ? -19.768 -8.370 38.913 1.00 40.66 89 PRO A O 1
ATOM 638 N N . ALA A 1 90 ? -21.040 -10.055 38.138 1.00 37.69 90 ALA A N 1
ATOM 639 C CA . ALA A 1 90 ? -19.945 -10.919 37.722 1.00 37.69 90 ALA A CA 1
ATOM 640 C C . ALA A 1 90 ? -18.914 -10.106 36.914 1.00 37.69 90 ALA A C 1
ATOM 642 O O . ALA A 1 90 ? -19.174 -9.702 35.780 1.00 37.69 90 ALA A O 1
ATOM 643 N N . GLY A 1 91 ? -17.766 -9.834 37.541 1.00 35.81 91 GLY A N 1
ATOM 644 C CA . GLY A 1 91 ? -16.670 -9.010 37.033 1.00 35.81 91 GLY A CA 1
ATOM 645 C C . GLY A 1 91 ? -15.867 -9.715 35.946 1.00 35.81 91 GLY A C 1
ATOM 646 O O . GLY A 1 91 ? -14.661 -9.903 36.078 1.00 35.81 91 GLY A O 1
ATOM 647 N N . GLY A 1 92 ? -16.539 -10.142 34.881 1.00 41.06 92 GLY A N 1
ATOM 648 C CA . GLY A 1 92 ? -15.890 -10.424 33.613 1.00 41.06 92 GLY A CA 1
ATOM 649 C C . GLY A 1 92 ? -15.818 -9.124 32.831 1.00 41.06 92 GLY A C 1
ATOM 650 O O . GLY A 1 92 ? -16.849 -8.641 32.366 1.00 41.06 92 GLY A O 1
ATOM 651 N N . GLU A 1 93 ? -14.625 -8.549 32.693 1.00 54.25 93 GLU A N 1
ATOM 652 C CA . GLU A 1 93 ? -14.399 -7.485 31.715 1.00 54.25 93 GLU A CA 1
ATOM 653 C C . GLU A 1 93 ? -14.911 -7.984 30.355 1.00 54.25 93 GLU A C 1
ATOM 655 O O . GLU A 1 93 ? -14.536 -9.066 29.892 1.00 54.25 93 GLU A O 1
ATOM 660 N N . SER A 1 94 ? -15.841 -7.247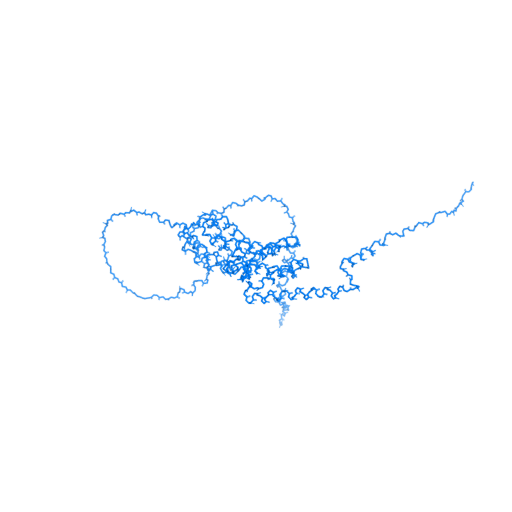 29.741 1.00 77.94 94 SER A N 1
ATOM 661 C CA . SER A 1 94 ? -16.337 -7.603 28.413 1.00 77.94 94 SER A CA 1
ATOM 662 C C . SER A 1 94 ? -15.152 -7.624 27.446 1.00 77.94 94 SER A C 1
ATOM 664 O O . SER A 1 94 ? -14.284 -6.755 27.521 1.00 77.94 94 SER A O 1
ATOM 666 N N . LEU A 1 95 ? -15.125 -8.562 26.490 1.00 80.44 95 LEU A N 1
ATOM 667 C CA . LEU A 1 95 ? -14.092 -8.594 25.437 1.00 80.44 95 LEU A CA 1
ATOM 668 C C . LEU A 1 95 ? -13.965 -7.240 24.713 1.00 80.44 95 LEU A C 1
ATOM 670 O O . LEU A 1 95 ? -12.903 -6.896 24.204 1.00 80.44 95 LEU A O 1
ATOM 674 N N . GLU A 1 96 ? -15.043 -6.455 24.675 1.00 83.38 96 GLU A N 1
ATOM 675 C CA . GLU A 1 96 ? -15.037 -5.092 24.145 1.00 83.38 96 GLU A CA 1
ATOM 676 C C . GLU A 1 96 ? -14.198 -4.124 24.989 1.00 83.38 96 GLU A C 1
ATOM 678 O O . GLU A 1 96 ? -13.454 -3.313 24.434 1.00 83.38 96 GLU A O 1
ATOM 683 N N . ASP A 1 97 ? -14.303 -4.208 26.316 1.00 85.44 97 ASP A N 1
ATOM 684 C CA . ASP A 1 97 ? -13.565 -3.353 27.247 1.00 85.44 97 ASP A CA 1
ATOM 685 C C . ASP A 1 97 ? -12.070 -3.728 27.254 1.00 85.44 97 ASP A C 1
ATOM 687 O O . ASP A 1 97 ? -11.212 -2.845 27.335 1.00 85.44 97 ASP A O 1
ATOM 691 N N . GLU A 1 98 ? -11.743 -5.008 27.036 1.00 86.50 98 GLU A N 1
ATOM 692 C CA . GLU A 1 98 ? -10.370 -5.483 26.803 1.00 86.50 98 GLU A CA 1
ATOM 693 C C . GLU A 1 98 ? -9.776 -4.903 25.505 1.00 86.50 98 GLU A C 1
ATOM 695 O O . GLU A 1 98 ? -8.633 -4.440 25.480 1.00 86.50 98 GLU A O 1
ATOM 700 N N . VAL A 1 99 ? -10.554 -4.860 24.415 1.00 90.81 99 VAL A N 1
ATOM 701 C CA . VAL A 1 99 ? -10.113 -4.229 23.158 1.00 90.81 99 VAL A CA 1
ATOM 702 C C . VAL A 1 99 ? -9.855 -2.736 23.361 1.00 90.81 99 VAL A C 1
ATOM 704 O O . VAL A 1 99 ? -8.850 -2.218 22.868 1.00 90.81 99 VAL A O 1
ATOM 707 N N . ILE A 1 100 ? -10.732 -2.041 24.090 1.00 92.75 100 ILE A N 1
ATOM 708 C CA . ILE A 1 100 ? -10.602 -0.601 24.340 1.00 92.75 100 ILE A CA 1
ATOM 709 C C . ILE A 1 100 ? -9.361 -0.299 25.188 1.00 92.75 100 ILE A C 1
ATOM 711 O O . ILE A 1 100 ? -8.582 0.589 24.832 1.00 92.75 100 ILE A O 1
ATOM 715 N N . SER A 1 101 ? -9.142 -1.046 26.272 1.00 90.62 101 SER A N 1
ATOM 716 C CA . SER A 1 101 ? -8.005 -0.837 27.175 1.00 90.62 101 SER A CA 1
ATOM 717 C C . SER A 1 101 ? -6.670 -1.280 26.560 1.00 90.62 101 SER A C 1
ATOM 719 O O . SER A 1 101 ? -5.649 -0.607 26.730 1.00 90.62 101 SER A O 1
ATOM 721 N N . GLY A 1 102 ? -6.664 -2.371 25.788 1.00 92.06 102 GLY A N 1
ATOM 722 C CA . GLY A 1 102 ? -5.465 -2.949 25.179 1.00 92.06 102 GLY A CA 1
ATOM 723 C C . GLY A 1 102 ? -5.004 -2.267 23.887 1.00 92.06 102 GLY A C 1
ATOM 724 O O . GLY A 1 102 ? -3.814 -2.322 23.550 1.00 92.06 102 GLY A O 1
ATOM 725 N N . ALA A 1 103 ? -5.901 -1.597 23.155 1.00 93.62 103 ALA A N 1
ATOM 726 C CA . ALA A 1 103 ? -5.608 -1.021 21.841 1.00 93.62 103 ALA A CA 1
ATOM 727 C C . ALA A 1 103 ? -4.373 -0.097 21.789 1.00 93.62 103 ALA A C 1
ATOM 729 O O . ALA A 1 103 ? -3.553 -0.283 20.885 1.00 93.62 103 ALA A O 1
ATOM 730 N N . PRO A 1 104 ? -4.146 0.845 22.729 1.00 94.50 104 PRO A N 1
ATOM 731 C CA . PRO A 1 104 ? -2.952 1.693 22.698 1.00 94.50 104 PRO A CA 1
ATOM 732 C C . PRO A 1 104 ? -1.646 0.888 22.781 1.00 94.50 104 PRO A C 1
ATOM 734 O O . PRO A 1 104 ? -0.684 1.170 22.060 1.00 94.50 104 PRO A O 1
ATOM 737 N N . ARG A 1 105 ? -1.624 -0.165 23.612 1.00 93.44 105 ARG A N 1
ATOM 738 C CA . ARG A 1 105 ? -0.464 -1.054 23.789 1.00 93.44 105 ARG A CA 1
ATOM 739 C C . ARG A 1 105 ? -0.219 -1.877 22.524 1.00 93.44 105 ARG A C 1
ATOM 741 O O . ARG A 1 105 ? 0.914 -1.956 22.046 1.00 93.44 105 ARG A O 1
ATOM 748 N N . LEU A 1 106 ? -1.275 -2.427 21.924 1.00 94.12 106 LEU A N 1
ATOM 749 C CA . LEU A 1 106 ? -1.185 -3.150 20.650 1.00 94.12 106 LEU A CA 1
ATOM 750 C C . LEU A 1 106 ? -0.705 -2.236 19.509 1.00 94.12 106 LEU A C 1
ATOM 752 O O . LEU A 1 106 ? 0.185 -2.622 18.749 1.00 94.12 106 LEU A O 1
ATOM 756 N N . ALA A 1 107 ? -1.215 -1.005 19.429 1.00 95.00 107 ALA A N 1
ATOM 757 C CA . ALA A 1 107 ? -0.806 -0.011 18.438 1.00 95.00 107 ALA A CA 1
ATOM 758 C C . ALA A 1 107 ? 0.682 0.373 18.562 1.00 95.00 107 ALA A C 1
ATOM 760 O O . ALA A 1 107 ? 1.353 0.629 17.561 1.00 95.00 107 ALA A O 1
ATOM 761 N N . GLN A 1 108 ? 1.245 0.379 19.772 1.00 94.00 108 GLN A N 1
ATOM 762 C CA . GLN A 1 108 ? 2.683 0.574 19.958 1.00 94.00 108 GLN A CA 1
ATOM 763 C C . GLN A 1 108 ? 3.485 -0.664 19.531 1.00 94.00 108 GLN A C 1
ATOM 765 O O . GLN A 1 108 ? 4.481 -0.547 18.813 1.00 94.00 108 GLN A O 1
ATOM 770 N N . HIS A 1 109 ? 3.059 -1.861 19.946 1.00 93.31 109 HIS A N 1
ATOM 771 C CA . HIS A 1 109 ? 3.811 -3.092 19.692 1.00 93.31 109 HIS A CA 1
ATOM 772 C C . HIS A 1 109 ? 3.767 -3.536 18.227 1.00 93.31 109 HIS A C 1
ATOM 774 O O . HIS A 1 109 ? 4.749 -4.106 17.750 1.00 93.31 109 HIS A O 1
ATOM 780 N N . ILE A 1 110 ? 2.698 -3.241 17.479 1.00 93.44 110 ILE A N 1
ATOM 781 C CA . ILE A 1 110 ? 2.630 -3.574 16.046 1.00 93.44 110 ILE A CA 1
ATOM 782 C C . ILE A 1 110 ? 3.674 -2.806 15.221 1.00 93.44 110 ILE A C 1
ATOM 784 O O . ILE A 1 110 ? 4.180 -3.320 14.225 1.00 93.44 110 ILE A O 1
ATOM 788 N N . LYS A 1 111 ? 4.088 -1.621 15.693 1.00 91.31 111 LYS A N 1
ATOM 789 C CA . LYS A 1 111 ? 5.186 -0.834 15.110 1.00 91.31 111 LYS A CA 1
ATOM 790 C C . LYS A 1 111 ? 6.570 -1.403 15.431 1.00 91.31 111 LYS A C 1
ATOM 792 O O . LYS A 1 111 ? 7.554 -0.938 14.862 1.00 91.31 111 LYS A O 1
ATOM 797 N N . SER A 1 112 ? 6.696 -2.402 16.306 1.00 90.81 112 SER A N 1
ATOM 798 C CA . SER A 1 112 ? 7.975 -3.054 16.614 1.00 90.81 112 SER A CA 1
ATOM 799 C C . SER A 1 112 ? 8.217 -4.253 15.700 1.00 90.81 112 SER A C 1
ATOM 801 O O . SER A 1 112 ? 7.411 -5.178 15.656 1.00 90.81 112 SER A O 1
ATOM 803 N N . ALA A 1 113 ? 9.366 -4.300 15.018 1.00 85.75 113 ALA A N 1
ATOM 804 C CA . ALA A 1 113 ? 9.716 -5.397 14.108 1.00 85.75 113 ALA A CA 1
ATOM 805 C C . ALA A 1 113 ? 9.704 -6.787 14.779 1.00 85.75 113 ALA A C 1
ATOM 807 O O . ALA A 1 113 ? 9.399 -7.779 14.114 1.00 85.75 113 ALA A O 1
ATOM 808 N N . ALA A 1 114 ? 10.001 -6.851 16.083 1.00 87.62 114 ALA A N 1
ATOM 809 C CA . ALA A 1 114 ? 10.034 -8.090 16.862 1.00 87.62 114 ALA A CA 1
ATOM 810 C C . ALA A 1 114 ? 8.638 -8.590 17.270 1.00 87.62 114 ALA A C 1
ATOM 812 O O . ALA A 1 114 ? 8.420 -9.795 17.350 1.00 87.62 114 ALA A O 1
ATOM 813 N N . LYS A 1 115 ? 7.693 -7.676 17.527 1.00 90.75 115 LYS A N 1
ATOM 814 C CA . LYS A 1 115 ? 6.362 -8.008 18.072 1.00 90.75 115 LYS A CA 1
ATOM 815 C C . LYS A 1 115 ? 5.252 -7.963 17.022 1.00 90.75 115 LYS A C 1
ATOM 817 O O . LYS A 1 115 ? 4.218 -8.594 17.204 1.00 90.75 115 LYS A O 1
ATOM 822 N N . CYS A 1 116 ? 5.495 -7.281 15.907 1.00 91.19 116 CYS A N 1
ATOM 823 C CA . CYS A 1 116 ? 4.582 -7.077 14.786 1.00 91.19 116 CYS A CA 1
ATOM 824 C C . CYS A 1 116 ? 3.809 -8.340 14.363 1.00 91.19 116 CYS A C 1
ATOM 826 O O . CYS A 1 116 ? 2.586 -8.292 14.285 1.00 91.19 116 CYS A O 1
ATOM 828 N N . ILE A 1 117 ? 4.482 -9.482 14.160 1.00 92.25 117 ILE A N 1
ATOM 829 C CA . ILE A 1 117 ? 3.816 -10.731 13.734 1.00 92.25 117 ILE A CA 1
ATOM 830 C C . ILE A 1 117 ? 2.840 -11.234 14.805 1.00 92.25 117 ILE A C 1
ATOM 832 O O . ILE A 1 117 ? 1.701 -11.565 14.481 1.00 92.25 117 ILE A O 1
ATOM 836 N N . LYS A 1 118 ? 3.272 -11.270 16.075 1.00 93.62 118 LYS A N 1
ATOM 837 C CA . LYS A 1 118 ? 2.435 -11.726 17.198 1.00 93.62 118 LYS A CA 1
ATOM 838 C C . LYS A 1 118 ? 1.225 -10.806 17.364 1.00 93.62 118 LYS A C 1
ATOM 840 O O . LYS A 1 118 ? 0.104 -11.288 17.441 1.00 93.62 118 LYS A O 1
ATOM 845 N N . VAL A 1 119 ? 1.439 -9.491 17.322 1.00 95.12 119 VAL A N 1
ATOM 846 C CA . VAL A 1 119 ? 0.361 -8.502 17.456 1.00 95.12 119 VAL A CA 1
ATOM 847 C C . VAL A 1 119 ? -0.616 -8.560 16.281 1.00 95.12 119 VAL A C 1
ATOM 849 O O . VAL A 1 119 ? -1.819 -8.494 16.499 1.00 95.12 119 VAL A O 1
ATOM 852 N N . ALA A 1 120 ? -0.142 -8.746 15.045 1.00 94.00 120 ALA A N 1
ATOM 853 C CA . ALA A 1 120 ? -1.023 -8.917 13.889 1.00 94.00 120 ALA A CA 1
ATOM 854 C C . ALA A 1 120 ? -1.884 -10.189 14.003 1.00 94.00 120 ALA A C 1
ATOM 856 O O . ALA A 1 120 ? -3.070 -10.158 13.680 1.00 94.00 120 ALA A O 1
ATOM 857 N N . ALA A 1 121 ? -1.317 -11.291 14.509 1.00 94.38 121 ALA A N 1
ATOM 858 C CA . ALA A 1 121 ? -2.064 -12.521 14.776 1.00 94.38 121 ALA A CA 1
ATOM 859 C C . ALA A 1 121 ? -3.106 -12.348 15.900 1.00 94.38 121 ALA A C 1
ATOM 861 O O . ALA A 1 121 ? -4.214 -12.866 15.782 1.00 94.38 121 ALA A O 1
ATOM 862 N N . MET A 1 122 ? -2.781 -11.583 16.948 1.00 93.69 122 MET A N 1
ATOM 863 C CA . MET A 1 122 ? -3.734 -11.216 18.006 1.00 93.69 122 MET A CA 1
ATOM 864 C C . MET A 1 122 ? -4.859 -10.321 17.474 1.00 93.69 122 MET A C 1
ATOM 866 O O . MET A 1 122 ? -6.031 -10.572 17.722 1.00 93.69 122 MET A O 1
ATOM 870 N N . ALA A 1 123 ? -4.535 -9.299 16.682 1.00 95.19 123 ALA A N 1
ATOM 871 C CA . ALA A 1 123 ? -5.546 -8.441 16.068 1.00 95.19 123 ALA A CA 1
ATOM 872 C C . ALA A 1 123 ? -6.490 -9.244 15.152 1.00 95.19 123 ALA A C 1
ATOM 874 O O . ALA A 1 123 ? -7.698 -9.014 15.141 1.00 95.19 123 ALA A O 1
ATOM 875 N N . TYR A 1 124 ? -5.953 -10.234 14.432 1.00 96.12 124 TYR A N 1
ATOM 876 C CA . TYR A 1 124 ? -6.746 -11.173 13.642 1.00 96.12 124 TYR A CA 1
ATOM 877 C C . TYR A 1 124 ? -7.697 -12.008 14.517 1.00 96.12 124 TYR A C 1
ATOM 879 O O . TYR A 1 124 ? -8.879 -12.110 14.191 1.00 96.12 124 TYR A O 1
ATOM 887 N N . SER A 1 125 ? -7.231 -12.563 15.643 1.00 94.69 125 SER A N 1
ATOM 888 C CA . SER A 1 125 ? -8.091 -13.369 16.523 1.00 94.69 125 SER A CA 1
ATOM 889 C C . SER A 1 125 ? -9.226 -12.548 17.147 1.00 94.69 125 SER A C 1
ATOM 891 O O . SER A 1 125 ? -10.350 -13.042 17.231 1.00 94.69 125 SER A O 1
ATOM 893 N N . LEU A 1 126 ? -8.976 -11.285 17.513 1.00 93.88 126 LEU A N 1
ATOM 894 C CA . LEU A 1 126 ? -10.005 -10.367 18.021 1.00 93.88 126 LEU A CA 1
ATOM 895 C C . LEU A 1 126 ? -11.127 -10.123 16.996 1.00 93.88 126 LEU A C 1
ATOM 897 O O . LEU A 1 126 ? -12.305 -10.105 17.359 1.00 93.88 126 LEU A O 1
ATOM 901 N N . LEU A 1 127 ? -10.783 -9.993 15.710 1.00 94.75 127 LEU A N 1
ATOM 902 C CA . LEU A 1 127 ? -11.760 -9.830 14.625 1.00 94.75 127 LEU A CA 1
ATOM 903 C C . LEU A 1 127 ? -12.591 -11.096 14.381 1.00 94.75 127 LEU A C 1
ATOM 905 O O . LEU A 1 127 ? -13.808 -11.017 14.190 1.00 94.75 127 LEU A O 1
ATOM 909 N N . GLU A 1 128 ? -11.954 -12.267 14.382 1.00 94.19 128 GLU A N 1
ATOM 910 C CA . GLU A 1 128 ? -12.642 -13.541 14.137 1.00 94.19 128 GLU A CA 1
ATOM 911 C C . GLU A 1 128 ? -13.601 -13.893 15.282 1.00 94.19 128 GLU A C 1
ATOM 913 O O . GLU A 1 128 ? -14.738 -14.293 15.026 1.00 94.19 128 GLU A O 1
ATOM 918 N N . ARG A 1 129 ? -13.196 -13.625 16.531 1.00 92.00 129 ARG A N 1
ATOM 919 C CA . ARG A 1 129 ? -14.029 -13.807 17.733 1.00 92.00 129 ARG A CA 1
ATOM 920 C C . ARG A 1 129 ? -15.179 -12.800 17.846 1.00 92.00 129 ARG A C 1
ATOM 922 O O . ARG A 1 129 ? -16.031 -12.963 18.709 1.00 92.00 129 ARG A O 1
ATOM 929 N N . GLY A 1 130 ? -15.215 -11.768 17.000 1.00 90.56 130 GLY A N 1
ATOM 930 C CA . GLY A 1 130 ? -16.252 -10.734 17.046 1.00 90.56 130 GLY A CA 1
ATOM 931 C C . GLY A 1 130 ? -16.119 -9.769 18.227 1.00 90.56 130 GLY A C 1
ATOM 932 O O . GLY A 1 130 ? -17.093 -9.112 18.569 1.00 90.56 130 GLY A O 1
ATOM 933 N N . ALA A 1 131 ? -14.928 -9.654 18.829 1.00 90.56 131 ALA A N 1
ATOM 934 C CA . ALA A 1 131 ? -14.661 -8.710 19.922 1.00 90.56 131 ALA A CA 1
ATOM 935 C C . ALA A 1 131 ? -14.660 -7.238 19.453 1.00 90.56 131 ALA A C 1
ATOM 937 O O . ALA A 1 131 ? -14.753 -6.308 20.255 1.00 90.56 131 ALA A O 1
ATOM 938 N N . VAL A 1 132 ? -14.549 -7.021 18.137 1.00 93.50 132 VAL A N 1
ATOM 939 C CA . VAL A 1 132 ? -14.644 -5.700 17.513 1.00 93.50 132 VAL A CA 1
ATOM 940 C C . VAL A 1 132 ? -16.101 -5.411 17.172 1.00 93.50 132 VAL A C 1
ATOM 942 O O . VAL A 1 132 ? -16.634 -5.912 16.180 1.00 93.50 132 VAL A O 1
ATOM 945 N N . THR A 1 133 ? -16.733 -4.585 17.995 1.00 92.81 133 THR A N 1
ATOM 946 C CA . THR A 1 133 ? -18.104 -4.100 17.819 1.00 92.81 133 THR A CA 1
ATOM 947 C C . THR A 1 133 ? -18.081 -2.602 17.520 1.00 92.81 133 THR A C 1
ATOM 949 O O . THR A 1 133 ? -17.024 -1.978 17.634 1.00 92.81 133 THR A O 1
ATOM 952 N N . PRO A 1 134 ? -19.207 -1.969 17.142 1.00 91.69 134 PRO A N 1
ATOM 953 C CA . PRO A 1 134 ? -19.225 -0.529 16.885 1.00 91.69 134 PRO A CA 1
ATOM 954 C C . PRO A 1 134 ? -18.666 0.306 18.048 1.00 91.69 134 PRO A C 1
ATOM 956 O O . PRO A 1 134 ? -17.995 1.305 17.802 1.00 91.69 134 PRO A O 1
ATOM 959 N N . ARG A 1 135 ? -18.853 -0.151 19.298 1.00 91.50 135 ARG A N 1
ATOM 960 C CA . ARG A 1 135 ? -18.336 0.497 20.514 1.00 91.50 135 ARG A CA 1
ATOM 961 C C . ARG A 1 135 ? -16.811 0.401 20.649 1.00 91.50 135 ARG A C 1
ATOM 963 O O . ARG A 1 135 ? -16.188 1.372 21.066 1.00 91.50 135 ARG A O 1
ATOM 970 N N . SER A 1 136 ? -16.204 -0.735 20.299 1.00 93.75 136 SER A N 1
ATOM 971 C CA . SER A 1 136 ? -14.749 -0.954 20.396 1.00 93.75 136 SER A CA 1
ATOM 972 C C . SER A 1 136 ? -13.991 -0.673 19.087 1.00 93.75 136 SER A C 1
ATOM 974 O O . SER A 1 136 ? -12.756 -0.665 19.065 1.00 93.75 136 SER A O 1
ATOM 976 N N . SER A 1 137 ? -14.715 -0.402 17.994 1.00 94.25 137 SER A N 1
ATOM 977 C CA . SER A 1 137 ? -14.165 -0.209 16.646 1.00 94.25 137 SER A CA 1
ATOM 978 C C . SER A 1 137 ? -13.154 0.937 16.564 1.00 94.25 137 SER A C 1
ATOM 980 O O . SER A 1 137 ? -12.135 0.796 15.892 1.00 94.25 137 SER A O 1
ATOM 982 N N . ASP A 1 138 ? -13.386 2.038 17.281 1.00 94.62 138 ASP A N 1
ATOM 983 C CA . ASP A 1 138 ? -12.496 3.201 17.368 1.00 94.62 138 ASP A CA 1
ATOM 984 C C . ASP A 1 138 ? -11.128 2.840 17.929 1.00 94.62 138 ASP A C 1
ATOM 986 O O . ASP A 1 138 ? -10.100 3.126 17.313 1.00 94.62 138 ASP A O 1
ATOM 990 N N . ALA A 1 139 ? -11.124 2.153 19.068 1.00 95.25 139 ALA A N 1
ATOM 991 C CA . ALA A 1 139 ? -9.906 1.713 19.720 1.00 95.25 139 ALA A CA 1
ATOM 992 C C . ALA A 1 139 ? -9.146 0.721 18.829 1.00 95.25 139 ALA A C 1
ATOM 994 O O . ALA A 1 139 ? -7.958 0.900 18.563 1.00 95.25 139 ALA A O 1
ATOM 995 N N . PHE A 1 140 ? -9.839 -0.280 18.278 1.00 96.31 140 PHE A N 1
ATOM 996 C CA . PHE A 1 140 ? -9.213 -1.257 17.389 1.00 96.31 140 PHE A CA 1
ATOM 997 C C . PHE A 1 140 ? -8.648 -0.616 16.113 1.00 96.31 140 PHE A C 1
ATOM 999 O O . PHE A 1 140 ? -7.581 -1.004 15.632 1.00 96.31 140 PHE A O 1
ATOM 1006 N N . PHE A 1 141 ? -9.321 0.403 15.572 1.00 96.19 141 PHE A N 1
ATOM 1007 C CA . PHE A 1 141 ? -8.864 1.094 14.372 1.00 96.19 141 PHE A CA 1
ATOM 1008 C C . PHE A 1 141 ? -7.497 1.765 14.565 1.00 96.19 141 PHE A C 1
ATOM 1010 O O . PHE A 1 141 ? -6.691 1.756 13.635 1.00 96.19 141 PHE A O 1
ATOM 1017 N N . LEU A 1 142 ? -7.175 2.243 15.775 1.00 96.12 142 LEU A N 1
ATOM 1018 C CA . LEU A 1 142 ? -5.842 2.774 16.103 1.00 96.12 142 LEU A CA 1
ATOM 1019 C C . LEU A 1 142 ? -4.735 1.729 15.908 1.00 96.12 142 LEU A C 1
ATOM 1021 O O . LEU A 1 142 ? -3.627 2.066 15.487 1.00 96.12 142 LEU A O 1
ATOM 1025 N N . VAL A 1 143 ? -5.027 0.454 16.185 1.00 96.00 143 VAL A N 1
ATOM 1026 C CA . VAL A 1 143 ? -4.082 -0.654 15.980 1.00 96.00 143 VAL A CA 1
ATOM 1027 C C . VAL A 1 143 ? -3.817 -0.859 14.492 1.00 96.00 143 VAL A C 1
ATOM 1029 O O . VAL A 1 143 ? -2.664 -1.005 14.085 1.00 96.00 143 VAL A O 1
ATOM 1032 N N . ILE A 1 144 ? -4.865 -0.827 13.665 1.00 95.75 144 ILE A N 1
ATOM 1033 C CA . ILE A 1 144 ? -4.735 -0.979 12.210 1.00 95.75 144 ILE A CA 1
ATOM 1034 C C . ILE A 1 144 ? -4.027 0.231 11.593 1.00 95.75 144 ILE A C 1
ATOM 1036 O O . ILE A 1 144 ? -3.129 0.063 10.770 1.00 95.75 144 ILE A O 1
ATOM 1040 N N . GLU A 1 145 ? -4.361 1.445 12.025 1.00 94.50 145 GLU A N 1
ATOM 1041 C CA . GLU A 1 145 ? -3.687 2.662 11.571 1.00 94.50 145 GLU A CA 1
ATOM 1042 C C . GLU A 1 145 ? -2.197 2.637 11.935 1.00 94.50 145 GLU A C 1
ATOM 1044 O O . GLU A 1 145 ? -1.341 2.943 11.104 1.00 94.50 145 GLU A O 1
ATOM 1049 N N . ALA A 1 146 ? -1.858 2.167 13.138 1.00 94.19 146 ALA A N 1
ATOM 1050 C CA . ALA A 1 146 ? -0.476 1.934 13.534 1.00 94.19 146 ALA A CA 1
ATOM 1051 C C . ALA A 1 146 ? 0.222 0.860 12.684 1.00 94.19 146 ALA A C 1
ATOM 1053 O O . ALA A 1 146 ? 1.398 1.026 12.356 1.00 94.19 146 ALA A O 1
ATOM 1054 N N . ALA A 1 147 ? -0.485 -0.208 12.304 1.00 92.50 147 ALA A N 1
ATOM 1055 C CA . ALA A 1 147 ? 0.033 -1.242 11.409 1.00 92.50 147 ALA A CA 1
ATOM 1056 C C . ALA A 1 147 ? 0.356 -0.694 10.010 1.00 92.50 147 ALA A C 1
ATOM 1058 O O . ALA A 1 147 ? 1.299 -1.165 9.372 1.00 92.50 147 ALA A O 1
ATOM 1059 N N . MET A 1 148 ? -0.417 0.299 9.558 1.00 91.88 148 MET A N 1
ATOM 1060 C CA . MET A 1 148 ? -0.307 0.935 8.242 1.00 91.88 148 MET A CA 1
ATOM 1061 C C . MET A 1 148 ? 0.526 2.216 8.225 1.00 91.88 148 MET A C 1
ATOM 1063 O O . MET A 1 148 ? 0.728 2.780 7.152 1.00 91.88 148 MET A O 1
ATOM 1067 N N . ALA A 1 149 ? 1.059 2.655 9.368 1.00 87.88 149 ALA A N 1
ATOM 1068 C CA . ALA A 1 149 ? 1.947 3.815 9.439 1.00 87.88 149 ALA A CA 1
ATOM 1069 C C . ALA A 1 149 ? 3.241 3.611 8.624 1.00 87.88 149 ALA A C 1
ATOM 1071 O O . ALA A 1 149 ? 3.754 4.549 8.020 1.00 87.88 149 ALA A O 1
ATOM 1072 N N . GLU A 1 150 ? 3.749 2.375 8.567 1.00 82.00 150 GLU A N 1
ATOM 1073 C CA . GLU A 1 150 ? 4.924 1.996 7.774 1.00 82.00 150 GLU A CA 1
ATOM 1074 C C . GLU A 1 150 ? 4.622 0.790 6.865 1.00 82.00 150 GLU A C 1
ATOM 1076 O O . GLU A 1 150 ? 5.083 -0.329 7.114 1.00 82.00 150 GLU A O 1
ATOM 1081 N N . PRO A 1 151 ? 3.876 0.992 5.766 1.00 75.25 151 PRO A N 1
ATOM 1082 C CA . PRO A 1 151 ? 3.357 -0.103 4.944 1.00 75.25 151 PRO A CA 1
ATOM 1083 C C . PRO A 1 151 ? 4.460 -0.854 4.183 1.00 75.25 151 PRO A C 1
ATOM 1085 O O . PRO A 1 151 ? 4.303 -2.025 3.852 1.00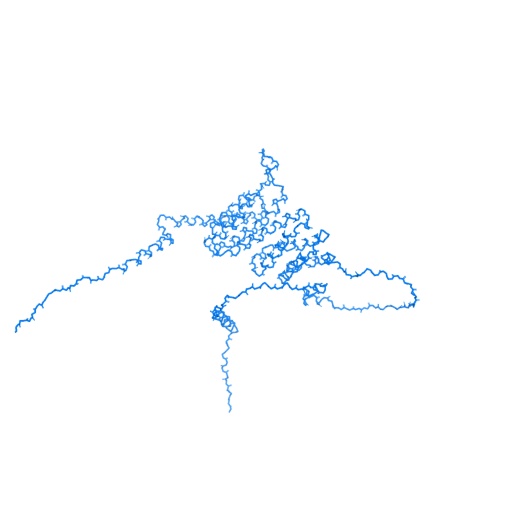 75.25 151 PRO A O 1
ATOM 1088 N N . MET A 1 152 ? 5.613 -0.219 3.937 1.00 77.00 152 MET A N 1
ATOM 1089 C CA . MET A 1 152 ? 6.733 -0.842 3.218 1.00 77.00 152 MET A CA 1
ATOM 1090 C C . MET A 1 152 ? 7.379 -2.000 3.982 1.00 77.00 152 MET A C 1
ATOM 1092 O O . MET A 1 152 ? 7.907 -2.916 3.354 1.00 77.00 152 MET A O 1
ATOM 1096 N N . ARG A 1 153 ? 7.345 -1.984 5.318 1.00 77.69 153 ARG A N 1
ATOM 1097 C CA . ARG A 1 153 ? 7.985 -3.011 6.147 1.00 77.69 153 ARG A CA 1
ATOM 1098 C C . ARG A 1 153 ? 7.372 -4.404 5.937 1.00 77.69 153 ARG A C 1
ATOM 1100 O O . ARG A 1 153 ? 8.120 -5.314 5.572 1.00 77.69 153 ARG A O 1
ATOM 1107 N N . PRO A 1 154 ? 6.045 -4.604 6.086 1.00 73.81 154 PRO A N 1
ATOM 1108 C CA . PRO A 1 154 ? 5.443 -5.912 5.842 1.00 73.81 154 PRO A CA 1
ATOM 1109 C C . PRO A 1 154 ? 5.576 -6.375 4.384 1.00 73.81 154 PRO A C 1
ATOM 1111 O O . PRO A 1 154 ? 5.611 -7.574 4.118 1.00 73.81 154 PRO A O 1
ATOM 1114 N N . ILE A 1 155 ? 5.679 -5.443 3.431 1.00 79.88 155 ILE A N 1
ATOM 1115 C CA . ILE A 1 155 ? 5.839 -5.740 1.998 1.00 79.88 155 ILE A CA 1
ATOM 1116 C C . ILE A 1 155 ? 7.249 -6.249 1.678 1.00 79.88 155 ILE A C 1
ATOM 1118 O O . ILE A 1 155 ? 7.404 -7.261 0.978 1.00 79.88 155 ILE A O 1
ATOM 1122 N N . ALA A 1 156 ? 8.270 -5.566 2.201 1.00 79.31 156 ALA A N 1
ATOM 1123 C CA . ALA A 1 156 ? 9.671 -5.873 1.938 1.00 79.31 156 ALA A CA 1
ATOM 1124 C C . ALA A 1 156 ? 10.093 -7.225 2.526 1.00 79.31 156 ALA A C 1
ATOM 1126 O O . ALA A 1 156 ? 10.830 -7.970 1.882 1.00 79.31 156 ALA A O 1
ATOM 1127 N N . GLU A 1 157 ? 9.605 -7.564 3.718 1.00 85.62 157 GLU A N 1
ATOM 1128 C CA . GLU A 1 157 ? 10.029 -8.758 4.447 1.00 85.62 157 GLU A CA 1
ATOM 1129 C C . GLU A 1 157 ? 8.971 -9.879 4.363 1.00 85.62 157 GLU A C 1
ATOM 1131 O O . GLU A 1 157 ? 7.901 -9.769 4.968 1.00 85.62 157 GLU A O 1
ATOM 1136 N N . PRO A 1 158 ? 9.259 -11.006 3.675 1.00 87.00 158 PRO A N 1
ATOM 1137 C CA . PRO A 1 158 ? 8.285 -12.078 3.444 1.00 87.00 158 PRO A CA 1
ATOM 1138 C C . PRO A 1 158 ? 7.627 -12.650 4.705 1.00 87.00 158 PRO A C 1
ATOM 1140 O O . PRO A 1 158 ? 6.464 -13.048 4.663 1.00 87.00 158 PRO A O 1
ATOM 1143 N N . LYS A 1 159 ? 8.340 -12.649 5.838 1.00 88.50 159 LYS A N 1
ATOM 1144 C CA . LYS A 1 159 ? 7.865 -13.196 7.119 1.00 88.50 159 LYS A CA 1
ATOM 1145 C C . LYS A 1 159 ? 6.605 -12.511 7.668 1.00 88.50 159 LYS A C 1
ATOM 1147 O O . LYS A 1 159 ? 5.867 -13.134 8.422 1.00 88.50 159 LYS A O 1
ATOM 1152 N N . TYR A 1 160 ? 6.339 -11.254 7.301 1.00 88.31 160 TYR A N 1
ATOM 1153 C CA . TYR A 1 160 ? 5.154 -10.527 7.775 1.00 88.31 160 TYR A CA 1
ATOM 1154 C C . TYR A 1 160 ? 3.907 -10.792 6.927 1.00 88.31 160 TYR A C 1
ATOM 1156 O O . TYR A 1 160 ? 2.788 -10.594 7.401 1.00 88.31 160 TYR A O 1
ATOM 1164 N N . ARG A 1 161 ? 4.079 -11.246 5.680 1.00 88.19 161 ARG A N 1
ATOM 1165 C CA . ARG A 1 161 ? 3.008 -11.271 4.675 1.00 88.19 161 ARG A CA 1
ATOM 1166 C C . ARG A 1 161 ? 1.827 -12.125 5.104 1.00 88.19 161 ARG A C 1
ATOM 1168 O O . ARG A 1 161 ? 0.703 -11.653 5.050 1.00 88.19 161 ARG A O 1
ATOM 1175 N N . VAL A 1 162 ? 2.074 -13.342 5.589 1.00 90.00 162 VAL A N 1
ATOM 1176 C CA . VAL A 1 162 ? 1.000 -14.266 5.993 1.00 90.00 162 VAL A CA 1
ATOM 1177 C C . VAL A 1 162 ? 0.140 -13.665 7.108 1.00 90.00 162 VAL A C 1
ATOM 1179 O O . VAL A 1 162 ? -1.085 -13.716 7.031 1.00 90.00 162 VAL A O 1
ATOM 1182 N N . ALA A 1 163 ? 0.769 -13.062 8.119 1.00 91.94 163 ALA A N 1
ATOM 1183 C CA . ALA A 1 163 ? 0.054 -12.448 9.234 1.00 91.94 163 ALA A CA 1
ATOM 1184 C C . ALA A 1 163 ? -0.761 -11.223 8.785 1.00 91.94 163 ALA A C 1
ATOM 1186 O O . ALA A 1 163 ? -1.927 -11.101 9.149 1.00 91.94 163 ALA A O 1
ATOM 1187 N N . TYR A 1 164 ? -0.180 -10.353 7.950 1.00 93.31 164 TYR A N 1
ATOM 1188 C CA . TYR A 1 164 ? -0.871 -9.164 7.440 1.00 93.31 164 TYR A CA 1
ATOM 1189 C C . TYR A 1 164 ? -1.998 -9.510 6.467 1.00 93.31 164 TYR A C 1
ATOM 1191 O O . TYR A 1 164 ? -3.067 -8.922 6.569 1.00 93.31 164 TYR A O 1
ATOM 1199 N N . VAL A 1 165 ? -1.803 -10.470 5.559 1.00 91.81 165 VAL A N 1
ATOM 1200 C CA . VAL A 1 165 ? -2.865 -10.921 4.644 1.00 91.81 165 VAL A CA 1
ATOM 1201 C C . VAL A 1 165 ? -4.064 -11.416 5.446 1.00 91.81 165 VAL A C 1
ATOM 1203 O O . VAL A 1 165 ? -5.165 -10.912 5.255 1.00 91.81 165 VAL A O 1
ATOM 1206 N N . ARG A 1 166 ? -3.848 -12.313 6.417 1.00 93.62 166 ARG A N 1
ATOM 1207 C CA . ARG A 1 166 ? -4.933 -12.829 7.267 1.00 93.62 166 ARG A CA 1
ATOM 1208 C C . ARG A 1 166 ? -5.644 -11.722 8.039 1.00 93.62 166 ARG A C 1
ATOM 1210 O O . ARG A 1 166 ? -6.872 -11.696 8.066 1.00 93.62 166 ARG A O 1
ATOM 1217 N N . LEU A 1 167 ? -4.882 -10.804 8.635 1.00 95.50 167 LEU A N 1
ATOM 1218 C CA . LEU A 1 167 ? -5.432 -9.663 9.363 1.00 95.50 167 LEU A CA 1
ATOM 1219 C C . LEU A 1 167 ? -6.321 -8.794 8.463 1.00 95.50 167 LEU A C 1
ATOM 1221 O O . LEU A 1 167 ? -7.459 -8.511 8.826 1.00 95.50 167 LEU A O 1
ATOM 1225 N N . PHE A 1 168 ? -5.828 -8.392 7.290 1.00 94.81 168 PHE A N 1
ATOM 1226 C CA . PHE A 1 168 ? -6.558 -7.491 6.397 1.00 94.81 168 PHE A CA 1
ATOM 1227 C C . PHE A 1 168 ? -7.727 -8.171 5.677 1.00 94.81 168 PHE A C 1
ATOM 1229 O O . PHE A 1 168 ? -8.737 -7.518 5.434 1.00 94.81 168 PHE A O 1
ATOM 1236 N N . GLU A 1 169 ? -7.655 -9.474 5.403 1.00 94.94 169 GLU A N 1
ATOM 1237 C CA . GLU A 1 169 ? -8.806 -10.247 4.919 1.00 94.94 169 GLU A CA 1
ATOM 1238 C C . GLU A 1 169 ? -9.915 -10.339 5.978 1.00 94.94 169 GLU A C 1
ATOM 1240 O O . GLU A 1 169 ? -11.088 -10.121 5.666 1.00 94.94 169 GLU A O 1
ATOM 1245 N N . ALA A 1 170 ? -9.566 -10.619 7.240 1.00 96.06 170 ALA A N 1
ATOM 1246 C CA . ALA A 1 170 ? -10.532 -10.623 8.340 1.00 96.06 170 ALA A CA 1
ATOM 1247 C C . ALA A 1 170 ? -11.138 -9.233 8.567 1.00 96.06 170 ALA A C 1
ATOM 1249 O O . ALA A 1 170 ? -12.352 -9.097 8.737 1.00 96.06 170 ALA A O 1
ATOM 1250 N N . LEU A 1 171 ? -10.306 -8.193 8.496 1.00 95.88 171 LEU A N 1
ATOM 1251 C CA . LEU A 1 171 ? -10.737 -6.807 8.616 1.00 95.88 171 LEU A CA 1
ATOM 1252 C C . LEU A 1 171 ? -11.722 -6.432 7.503 1.00 95.88 171 LEU A C 1
ATOM 1254 O O . LEU A 1 171 ? -12.759 -5.836 7.779 1.00 95.88 171 LEU A O 1
ATOM 1258 N N . LEU A 1 172 ? -11.456 -6.857 6.264 1.00 95.25 172 LEU A N 1
ATOM 1259 C CA . LEU A 1 172 ? -12.346 -6.630 5.129 1.00 95.25 172 LEU A CA 1
ATOM 1260 C C . LEU A 1 172 ? -13.705 -7.328 5.309 1.00 95.25 172 LEU A C 1
ATOM 1262 O O . LEU A 1 172 ? -14.733 -6.749 4.950 1.00 95.25 172 LEU A O 1
ATOM 1266 N N . ARG A 1 173 ? -13.739 -8.536 5.895 1.00 95.19 173 ARG A N 1
ATOM 1267 C CA . ARG A 1 173 ? -14.988 -9.250 6.237 1.00 95.19 173 ARG A CA 1
ATOM 1268 C C . ARG A 1 173 ? -15.785 -8.540 7.336 1.00 95.19 173 ARG A C 1
ATOM 1270 O O . ARG A 1 173 ? -17.014 -8.494 7.281 1.00 95.19 173 ARG A O 1
ATOM 1277 N N . ARG A 1 174 ? -15.095 -7.969 8.325 1.00 94.50 174 ARG A N 1
ATOM 1278 C CA . ARG A 1 174 ? -15.691 -7.291 9.491 1.00 94.50 174 ARG A CA 1
ATOM 1279 C C . ARG A 1 174 ? -15.827 -5.774 9.332 1.00 94.50 174 ARG A C 1
ATOM 1281 O O . ARG A 1 174 ? -16.235 -5.106 10.275 1.00 94.50 174 ARG A O 1
ATOM 1288 N N . ARG A 1 175 ? -15.554 -5.214 8.147 1.00 94.88 175 ARG A N 1
ATOM 1289 C CA . ARG A 1 175 ? -15.544 -3.756 7.922 1.00 94.88 175 ARG A CA 1
ATOM 1290 C C . ARG A 1 175 ? -16.857 -3.053 8.293 1.00 94.88 175 ARG A C 1
ATOM 1292 O O . ARG A 1 175 ? -16.831 -1.907 8.716 1.00 94.88 175 ARG A O 1
ATOM 1299 N N . HIS A 1 176 ? -17.990 -3.753 8.223 1.00 94.12 176 HIS A N 1
ATOM 1300 C CA . HIS A 1 176 ? -19.306 -3.232 8.616 1.00 94.12 176 HIS A CA 1
ATOM 1301 C C . HIS A 1 176 ? -19.403 -2.812 10.095 1.00 94.12 176 HIS A C 1
ATOM 1303 O O . HIS A 1 176 ? -20.304 -2.057 10.441 1.00 94.12 176 HIS A O 1
ATOM 1309 N N . ALA A 1 177 ? -18.493 -3.278 10.959 1.00 92.81 177 ALA A N 1
ATOM 1310 C CA . ALA A 1 177 ? -18.412 -2.845 12.354 1.00 92.81 177 ALA A CA 1
ATOM 1311 C C . ALA A 1 177 ? -17.816 -1.432 12.523 1.00 92.81 177 ALA A C 1
ATOM 1313 O O . ALA A 1 177 ? -17.880 -0.875 13.614 1.00 92.81 177 ALA A O 1
ATOM 1314 N N . PHE A 1 178 ? -17.234 -0.854 11.466 1.00 95.88 178 PHE A N 1
ATOM 1315 C CA . PHE A 1 178 ? -16.593 0.462 11.477 1.00 95.88 178 PHE A CA 1
ATOM 1316 C C . PHE A 1 178 ? -17.464 1.515 10.778 1.00 95.88 178 PHE A C 1
ATOM 1318 O O . PHE A 1 178 ? -18.334 1.188 9.970 1.00 95.88 178 PHE A O 1
ATOM 1325 N N . SER A 1 179 ? -17.190 2.797 11.036 1.00 94.88 179 SER A N 1
ATOM 1326 C CA . SER A 1 179 ? -17.809 3.908 10.302 1.00 94.88 179 SER A CA 1
ATOM 1327 C C . SER A 1 179 ? -17.479 3.870 8.803 1.00 94.88 179 SER A C 1
ATOM 1329 O O . SER A 1 179 ? -16.460 3.310 8.400 1.00 94.88 179 SER A O 1
ATOM 1331 N N . VAL A 1 180 ? -18.317 4.503 7.974 1.00 92.62 180 VAL A N 1
ATOM 1332 C CA . VAL A 1 180 ? -18.151 4.535 6.506 1.00 92.62 180 VAL A CA 1
ATOM 1333 C C . VAL A 1 180 ? -16.764 5.052 6.101 1.00 92.62 180 VAL A C 1
ATOM 1335 O O . VAL A 1 180 ? -16.075 4.402 5.321 1.00 92.62 180 VAL A O 1
ATOM 1338 N N . ASP A 1 181 ? -16.286 6.135 6.719 1.00 91.25 181 ASP A N 1
ATOM 1339 C CA . ASP A 1 181 ? -14.953 6.688 6.428 1.00 91.25 181 ASP A CA 1
ATOM 1340 C C . ASP A 1 181 ? -13.810 5.703 6.719 1.00 91.25 181 ASP A C 1
ATOM 1342 O O . ASP A 1 181 ? -12.776 5.692 6.045 1.00 91.25 181 ASP A O 1
ATOM 1346 N N . ARG A 1 182 ? -13.976 4.866 7.748 1.00 93.88 182 ARG A N 1
ATOM 1347 C CA . ARG A 1 182 ? -12.996 3.839 8.114 1.00 93.88 182 ARG A CA 1
ATOM 1348 C C . ARG A 1 182 ? -13.103 2.612 7.230 1.00 93.88 182 ARG A C 1
ATOM 1350 O O . ARG A 1 182 ? -12.076 2.004 6.955 1.00 93.88 182 ARG A O 1
ATOM 1357 N N . GLN A 1 183 ? -14.302 2.270 6.764 1.00 94.81 183 GLN A N 1
ATOM 1358 C CA . GLN A 1 183 ? -14.487 1.235 5.749 1.00 94.81 183 GLN A CA 1
ATOM 1359 C C . GLN A 1 183 ? -13.720 1.592 4.475 1.00 94.81 183 GLN A C 1
ATOM 1361 O O . GLN A 1 183 ? -12.948 0.767 3.991 1.00 94.81 183 GLN A O 1
ATOM 1366 N N . ASP A 1 184 ? -13.821 2.842 4.018 1.00 91.19 184 ASP A N 1
ATOM 1367 C CA . ASP A 1 184 ? -13.060 3.326 2.863 1.00 91.19 184 ASP A CA 1
ATOM 1368 C C . ASP A 1 184 ? -11.540 3.208 3.084 1.00 91.19 184 ASP A C 1
ATOM 1370 O O . ASP A 1 184 ? -10.815 2.726 2.210 1.00 91.19 184 ASP A O 1
ATOM 1374 N N . ARG A 1 185 ? -11.047 3.567 4.280 1.00 91.94 185 ARG A N 1
ATOM 1375 C CA . ARG A 1 185 ? -9.630 3.385 4.660 1.00 91.94 185 ARG A CA 1
ATOM 1376 C C . ARG A 1 185 ? -9.206 1.913 4.700 1.00 91.94 185 ARG A C 1
ATOM 1378 O O . ARG A 1 185 ? -8.085 1.585 4.317 1.00 91.94 185 ARG A O 1
ATOM 1385 N N . ILE A 1 186 ? -10.075 1.014 5.157 1.00 94.62 186 ILE A N 1
ATOM 1386 C CA . ILE A 1 186 ? -9.806 -0.431 5.167 1.00 94.62 186 ILE A CA 1
ATOM 1387 C C . ILE A 1 186 ? -9.671 -0.949 3.735 1.00 94.62 186 ILE A C 1
ATOM 1389 O O . ILE A 1 186 ? -8.719 -1.674 3.442 1.00 94.62 186 ILE A O 1
ATOM 1393 N N . ASP A 1 187 ? -10.576 -0.550 2.841 1.00 92.50 187 ASP A N 1
ATOM 1394 C CA . ASP A 1 187 ? -10.548 -0.945 1.431 1.00 92.50 187 ASP A CA 1
ATOM 1395 C C . ASP A 1 187 ? -9.280 -0.423 0.730 1.00 92.50 187 ASP A C 1
ATOM 1397 O O . ASP A 1 187 ? -8.626 -1.152 -0.024 1.00 92.50 187 ASP A O 1
ATOM 1401 N N . GLU A 1 188 ? -8.888 0.816 1.035 1.00 91.38 188 GLU A N 1
ATOM 1402 C CA . GLU A 1 188 ? -7.631 1.443 0.613 1.00 91.38 188 GLU A CA 1
ATOM 1403 C C . GLU A 1 188 ? -6.402 0.633 1.029 1.00 91.38 188 GLU A C 1
ATOM 1405 O O . GLU A 1 188 ? -5.576 0.249 0.192 1.00 91.38 188 GLU A O 1
ATOM 1410 N N . TRP A 1 189 ? -6.281 0.352 2.325 1.00 93.38 189 TRP A N 1
ATOM 1411 C CA . TRP A 1 189 ? -5.147 -0.376 2.882 1.00 93.38 189 TRP A CA 1
ATOM 1412 C C . TRP A 1 189 ? -5.087 -1.818 2.390 1.00 93.38 189 TRP A C 1
ATOM 1414 O O . TRP A 1 189 ? -4.010 -2.302 2.032 1.00 93.38 189 TRP A O 1
ATOM 1424 N N . HIS A 1 190 ? -6.237 -2.489 2.305 1.00 93.38 190 HIS A N 1
ATOM 1425 C CA . HIS A 1 190 ? -6.331 -3.834 1.758 1.00 93.38 190 HIS A CA 1
ATOM 1426 C C . HIS A 1 190 ? -5.873 -3.868 0.295 1.00 93.38 190 HIS A C 1
ATOM 1428 O O . HIS A 1 190 ? -5.063 -4.725 -0.070 1.00 93.38 190 HIS A O 1
ATOM 1434 N N . PHE A 1 191 ? -6.328 -2.930 -0.546 1.00 92.94 191 PHE A N 1
ATOM 1435 C CA . PHE A 1 191 ? -5.872 -2.831 -1.936 1.00 92.94 191 PHE A CA 1
ATOM 1436 C C . PHE A 1 191 ? -4.351 -2.659 -2.015 1.00 92.94 191 PHE A C 1
ATOM 1438 O O . PHE A 1 191 ? -3.687 -3.370 -2.775 1.00 92.94 191 PHE A O 1
ATOM 1445 N N . ALA A 1 192 ? -3.800 -1.739 -1.221 1.00 91.44 192 ALA A N 1
ATOM 1446 C CA . ALA A 1 192 ? -2.376 -1.426 -1.226 1.00 91.44 192 ALA A CA 1
ATOM 1447 C C . ALA A 1 192 ? -1.525 -2.635 -0.824 1.00 91.44 192 ALA A C 1
ATOM 1449 O O . ALA A 1 192 ? -0.564 -2.975 -1.518 1.00 91.44 192 ALA A O 1
ATOM 1450 N N . LEU A 1 193 ? -1.889 -3.311 0.269 1.00 92.31 193 LEU A N 1
ATOM 1451 C CA . LEU A 1 193 ? -1.164 -4.477 0.769 1.00 92.31 193 LEU A CA 1
ATOM 1452 C C . LEU A 1 193 ? -1.278 -5.667 -0.177 1.00 92.31 193 LEU A C 1
ATOM 1454 O O . LEU A 1 193 ? -0.251 -6.202 -0.586 1.00 92.31 193 LEU A O 1
ATOM 1458 N N . SER A 1 194 ? -2.497 -6.056 -0.557 1.00 91.75 194 SER A N 1
ATOM 1459 C CA . SER A 1 194 ? -2.726 -7.212 -1.436 1.00 91.75 194 SER A CA 1
ATOM 1460 C C . SER A 1 194 ? -1.987 -7.055 -2.764 1.00 91.75 194 SER A C 1
ATOM 1462 O O . SER A 1 194 ? -1.209 -7.926 -3.149 1.00 91.75 194 SER A O 1
ATOM 1464 N N . THR A 1 195 ? -2.128 -5.899 -3.415 1.00 94.38 195 THR A N 1
ATOM 1465 C CA . THR A 1 195 ? -1.481 -5.638 -4.705 1.00 94.38 195 THR A CA 1
ATOM 1466 C C . THR A 1 195 ? 0.037 -5.553 -4.571 1.00 94.38 195 THR A C 1
ATOM 1468 O O . THR A 1 195 ? 0.761 -6.069 -5.419 1.00 94.38 195 THR A O 1
ATOM 1471 N N . SER A 1 196 ? 0.551 -4.952 -3.494 1.00 93.31 196 SER A N 1
ATOM 1472 C CA . SER A 1 196 ? 1.999 -4.911 -3.261 1.00 93.31 196 SER A CA 1
ATOM 1473 C C . SER A 1 196 ? 2.570 -6.294 -2.952 1.00 93.31 196 SER A C 1
ATOM 1475 O O . SER A 1 196 ? 3.663 -6.611 -3.411 1.00 93.31 196 SER A O 1
ATOM 1477 N N . PHE A 1 197 ? 1.847 -7.151 -2.228 1.00 92.62 197 PHE A N 1
ATOM 1478 C CA . PHE A 1 197 ? 2.264 -8.534 -2.011 1.00 92.62 197 PHE A CA 1
ATOM 1479 C C . PHE A 1 197 ? 2.253 -9.345 -3.308 1.00 92.62 197 PHE A C 1
ATOM 1481 O O . PHE A 1 197 ? 3.226 -10.058 -3.546 1.00 92.62 197 PHE A O 1
ATOM 1488 N N . GLU A 1 198 ? 1.228 -9.198 -4.156 1.00 92.69 198 GLU A N 1
ATOM 1489 C CA . GLU A 1 198 ? 1.184 -9.813 -5.492 1.00 92.69 198 GLU A CA 1
ATOM 1490 C C . GLU A 1 198 ? 2.383 -9.369 -6.343 1.00 92.69 198 GLU A C 1
ATOM 1492 O O . GLU A 1 198 ? 3.107 -10.206 -6.876 1.00 92.69 198 GLU A O 1
ATOM 1497 N N . LEU A 1 199 ? 2.659 -8.061 -6.407 1.00 93.50 199 LEU A N 1
ATOM 1498 C CA . LEU A 1 199 ? 3.830 -7.520 -7.106 1.00 93.50 199 LEU A CA 1
ATOM 1499 C C . LEU A 1 199 ? 5.141 -8.061 -6.527 1.00 93.50 199 LEU A C 1
ATOM 1501 O O . LEU A 1 199 ? 6.082 -8.328 -7.269 1.00 93.50 199 LEU A O 1
ATOM 1505 N N . ALA A 1 200 ? 5.224 -8.201 -5.203 1.00 90.81 200 ALA A N 1
ATOM 1506 C CA . ALA A 1 200 ? 6.445 -8.616 -4.534 1.00 90.81 200 ALA A CA 1
ATOM 1507 C C . ALA A 1 200 ? 6.756 -10.116 -4.675 1.00 90.81 200 ALA A C 1
ATOM 1509 O O . ALA A 1 200 ? 7.926 -10.491 -4.551 1.00 90.81 200 ALA A O 1
ATOM 1510 N N . GLN A 1 201 ? 5.724 -10.941 -4.869 1.00 89.31 201 GLN A N 1
ATOM 1511 C CA . GLN A 1 201 ? 5.791 -12.404 -4.976 1.00 89.31 201 GLN A CA 1
ATOM 1512 C C . GLN A 1 201 ? 5.722 -12.919 -6.412 1.00 89.31 201 GLN A C 1
ATOM 1514 O O . GLN A 1 201 ? 5.924 -14.106 -6.621 1.00 89.31 201 GLN A O 1
ATOM 1519 N N . ALA A 1 202 ? 5.395 -12.070 -7.385 1.00 89.50 202 ALA A N 1
ATOM 1520 C CA . ALA A 1 202 ? 5.314 -12.509 -8.766 1.00 89.50 202 ALA A CA 1
ATOM 1521 C C . ALA A 1 202 ? 6.685 -12.992 -9.262 1.00 89.50 202 ALA A C 1
ATOM 1523 O O . ALA A 1 202 ? 7.627 -12.205 -9.385 1.00 89.50 202 ALA A O 1
ATOM 1524 N N . ASP A 1 203 ? 6.755 -14.284 -9.570 1.00 88.88 203 ASP A N 1
ATOM 1525 C CA . ASP A 1 203 ? 7.923 -14.934 -10.169 1.00 88.88 203 ASP A CA 1
ATOM 1526 C C . ASP A 1 203 ? 7.843 -14.958 -11.707 1.00 88.88 203 ASP A C 1
ATOM 1528 O O . ASP A 1 203 ? 8.798 -15.336 -12.387 1.00 88.88 203 ASP A O 1
ATOM 1532 N N . ASP A 1 204 ? 6.706 -14.534 -12.266 1.00 90.19 204 ASP A N 1
ATOM 1533 C CA . ASP A 1 204 ? 6.423 -14.530 -13.693 1.00 90.19 204 ASP A CA 1
ATOM 1534 C C . ASP A 1 204 ? 5.924 -13.168 -14.202 1.00 90.19 204 ASP A C 1
ATOM 1536 O O . ASP A 1 204 ? 5.474 -12.282 -13.467 1.00 90.19 204 ASP A O 1
ATOM 1540 N N . SER A 1 205 ? 5.985 -12.999 -15.524 1.00 90.88 205 SER A N 1
ATOM 1541 C CA . SER A 1 205 ? 5.533 -11.770 -16.175 1.00 90.88 205 SER A CA 1
ATOM 1542 C C . SER A 1 205 ? 4.019 -11.595 -16.120 1.00 90.88 205 SER A C 1
ATOM 1544 O O . SER A 1 205 ? 3.542 -10.457 -16.075 1.00 90.88 205 SER A O 1
ATOM 1546 N N . PHE A 1 206 ? 3.256 -12.689 -16.115 1.00 92.44 206 PHE A N 1
ATOM 1547 C CA . PHE A 1 206 ? 1.802 -12.637 -16.165 1.00 92.44 206 PHE A CA 1
ATOM 1548 C C . PHE A 1 206 ? 1.207 -12.140 -14.844 1.00 92.44 206 PHE A C 1
ATOM 1550 O O . PHE A 1 206 ? 0.461 -11.154 -14.854 1.00 92.44 206 PHE A O 1
ATOM 1557 N N . GLY A 1 207 ? 1.571 -12.757 -13.713 1.00 92.38 207 GLY A N 1
ATOM 1558 C CA . GLY A 1 207 ? 1.107 -12.353 -12.387 1.00 92.38 207 GLY A CA 1
ATOM 1559 C C . GLY A 1 207 ? 1.490 -10.911 -12.070 1.00 92.38 207 GLY A C 1
ATOM 1560 O O . GLY A 1 207 ? 0.643 -10.107 -11.672 1.00 92.38 207 GLY A O 1
ATOM 1561 N N . PHE A 1 208 ? 2.734 -10.539 -12.372 1.00 95.06 208 PHE A N 1
ATOM 1562 C CA . PHE A 1 208 ? 3.212 -9.175 -12.175 1.00 95.06 208 PHE A CA 1
ATOM 1563 C C . PHE A 1 208 ? 2.467 -8.153 -13.034 1.00 95.06 208 PHE A C 1
ATOM 1565 O O . PHE A 1 208 ? 2.029 -7.121 -12.529 1.00 95.06 208 PHE A O 1
ATOM 1572 N N . THR A 1 209 ? 2.290 -8.424 -14.333 1.00 95.44 209 THR A N 1
ATOM 1573 C CA . THR A 1 209 ? 1.594 -7.499 -15.243 1.00 95.44 209 THR A CA 1
ATOM 1574 C C . THR A 1 209 ? 0.138 -7.326 -14.829 1.00 95.44 209 THR A C 1
ATOM 1576 O O . THR A 1 209 ? -0.391 -6.217 -14.888 1.00 95.44 209 THR A O 1
ATOM 1579 N N . ARG A 1 210 ? -0.517 -8.399 -14.371 1.00 96.12 210 ARG A N 1
ATOM 1580 C CA . ARG A 1 210 ? -1.880 -8.337 -13.836 1.00 96.12 210 ARG A CA 1
ATOM 1581 C C . ARG A 1 210 ? -1.953 -7.433 -12.607 1.00 96.12 210 ARG A C 1
ATOM 1583 O O . ARG A 1 210 ? -2.820 -6.563 -12.560 1.00 96.12 210 ARG A O 1
ATOM 1590 N N . ALA A 1 211 ? -1.047 -7.603 -11.646 1.00 96.06 211 ALA A N 1
ATOM 1591 C CA . ALA A 1 211 ? -1.006 -6.769 -10.448 1.00 96.06 211 ALA A CA 1
ATOM 1592 C C . ALA A 1 211 ? -0.678 -5.304 -10.787 1.00 96.06 211 ALA A C 1
ATOM 1594 O O . ALA A 1 211 ? -1.364 -4.392 -10.331 1.00 96.06 211 ALA A O 1
ATOM 1595 N N . ALA A 1 212 ? 0.294 -5.063 -11.671 1.00 96.38 212 ALA A N 1
ATOM 1596 C CA . ALA A 1 212 ? 0.648 -3.723 -12.134 1.00 96.38 212 ALA A CA 1
ATOM 1597 C C . ALA A 1 212 ? -0.530 -3.020 -12.828 1.00 96.38 212 ALA A C 1
ATOM 1599 O O . ALA A 1 212 ? -0.770 -1.841 -12.573 1.00 96.38 212 ALA A O 1
ATOM 1600 N N . LYS A 1 213 ? -1.313 -3.743 -13.644 1.00 96.25 213 LYS A N 1
ATOM 1601 C CA . LYS A 1 213 ? -2.533 -3.209 -14.272 1.00 96.25 213 LYS A CA 1
ATOM 1602 C C . LYS A 1 213 ? -3.558 -2.733 -13.245 1.00 96.25 213 LYS A C 1
ATOM 1604 O O . LYS A 1 213 ? -4.083 -1.642 -13.421 1.00 96.25 213 LYS A O 1
ATOM 1609 N N . LYS A 1 214 ? -3.780 -3.470 -12.147 1.00 96.50 214 LYS A N 1
ATOM 1610 C CA . LYS A 1 214 ? -4.673 -3.019 -11.057 1.00 96.50 214 LYS A CA 1
ATOM 1611 C C . LYS A 1 214 ? -4.243 -1.653 -10.511 1.00 96.50 214 LYS A C 1
ATOM 1613 O O . LYS A 1 214 ? -5.083 -0.785 -10.281 1.00 96.50 214 LYS A O 1
ATOM 1618 N N . VAL A 1 215 ? -2.936 -1.445 -10.325 1.00 96.25 215 VAL A N 1
ATOM 1619 C CA . VAL A 1 215 ? -2.391 -0.164 -9.843 1.00 96.25 215 VAL A CA 1
ATOM 1620 C C . VAL A 1 215 ? -2.566 0.938 -10.888 1.00 96.25 215 VAL A C 1
ATOM 1622 O O . VAL A 1 215 ? -2.989 2.034 -10.531 1.00 96.25 215 VAL A O 1
ATOM 1625 N N . VAL A 1 216 ? -2.292 0.660 -12.168 1.00 95.44 216 VAL A N 1
ATOM 1626 C CA . VAL A 1 216 ? -2.501 1.620 -13.269 1.00 95.44 216 VAL A CA 1
ATOM 1627 C C . VAL A 1 216 ? -3.965 2.041 -13.354 1.00 95.44 216 VAL A C 1
ATOM 1629 O O . VAL A 1 216 ? -4.248 3.234 -13.330 1.00 95.44 216 VAL A O 1
ATOM 1632 N N . GLU A 1 217 ? -4.898 1.091 -13.359 1.00 94.38 217 GLU A N 1
ATOM 1633 C CA . GLU A 1 217 ? -6.334 1.383 -13.372 1.00 94.38 217 GLU A CA 1
ATOM 1634 C C . GLU A 1 217 ? -6.742 2.244 -12.173 1.00 94.38 217 GLU A C 1
ATOM 1636 O O . GLU A 1 217 ? -7.584 3.136 -12.294 1.00 94.38 217 GLU A O 1
ATOM 1641 N N . ARG A 1 218 ? -6.137 2.017 -11.000 1.00 93.00 218 ARG A N 1
ATOM 1642 C CA . ARG A 1 218 ? -6.415 2.841 -9.822 1.00 93.00 218 ARG A CA 1
ATOM 1643 C C . ARG A 1 218 ? -5.833 4.250 -9.945 1.00 93.00 218 ARG A C 1
ATOM 1645 O O . ARG A 1 218 ? -6.535 5.202 -9.617 1.00 93.00 218 ARG A O 1
ATOM 1652 N N . LEU A 1 219 ? -4.612 4.392 -10.465 1.00 91.88 219 LEU A N 1
ATOM 1653 C CA . LEU A 1 219 ? -3.982 5.685 -10.763 1.00 91.88 219 LEU A CA 1
ATOM 1654 C C . LEU A 1 219 ? -4.787 6.491 -11.789 1.00 91.88 219 LEU A C 1
ATOM 1656 O O . LEU A 1 219 ? -4.946 7.699 -11.642 1.00 91.88 219 LEU A O 1
ATOM 1660 N N . GLU A 1 220 ? -5.320 5.832 -12.815 1.00 88.62 220 GLU A N 1
ATOM 1661 C CA . GLU A 1 220 ? -6.145 6.461 -13.848 1.00 88.62 220 GLU A CA 1
ATOM 1662 C C . GLU A 1 220 ? -7.507 6.918 -13.320 1.00 88.62 220 GLU A C 1
ATOM 1664 O O . GLU A 1 220 ? -8.055 7.904 -13.813 1.00 88.62 220 GLU A O 1
ATOM 1669 N N . ARG A 1 221 ? -8.033 6.244 -12.292 1.00 87.00 221 ARG A N 1
ATOM 1670 C CA . ARG A 1 221 ? -9.291 6.618 -11.633 1.00 87.00 221 ARG A CA 1
ATOM 1671 C C . ARG A 1 221 ? -9.166 7.777 -10.662 1.00 87.00 221 ARG A C 1
ATOM 1673 O O . ARG A 1 221 ? -10.191 8.387 -10.378 1.00 87.00 221 ARG A O 1
ATOM 1680 N N . LEU A 1 222 ? -7.968 8.081 -10.158 1.00 81.88 222 LEU A N 1
ATOM 1681 C CA . LEU A 1 222 ? -7.786 9.309 -9.389 1.00 81.88 222 LEU A CA 1
ATOM 1682 C C . LEU A 1 222 ? -8.206 10.485 -10.276 1.00 81.88 222 LEU A C 1
ATOM 1684 O O . LEU A 1 222 ? -7.924 10.487 -11.472 1.00 81.88 222 LEU A O 1
ATOM 1688 N N . LYS A 1 223 ? -8.869 11.501 -9.752 1.00 73.88 223 LYS A N 1
ATOM 1689 C CA . LYS A 1 223 ? -9.162 12.726 -10.513 1.00 73.88 223 LYS A CA 1
ATOM 1690 C C . LYS A 1 223 ? -8.176 13.837 -10.145 1.00 73.88 223 LYS A C 1
ATOM 1692 O O . LYS A 1 223 ? -7.622 13.803 -9.049 1.00 73.88 223 LYS A O 1
ATOM 1697 N N . PRO A 1 224 ? -7.848 14.757 -11.070 1.00 66.00 224 PRO A N 1
ATOM 1698 C CA . PRO A 1 224 ? -6.890 15.828 -10.797 1.00 66.00 224 PRO A CA 1
ATOM 1699 C C . PRO A 1 224 ? -7.338 16.682 -9.606 1.00 66.00 224 PRO A C 1
ATOM 1701 O O . PRO A 1 224 ? -8.527 16.929 -9.450 1.00 66.00 224 PRO A O 1
ATOM 1704 N N . ASP A 1 225 ? -6.369 17.139 -8.809 1.00 61.78 225 ASP A N 1
ATOM 1705 C CA . ASP A 1 225 ? -6.587 17.930 -7.585 1.00 61.78 225 ASP A CA 1
ATOM 1706 C C . ASP A 1 225 ? -6.980 19.393 -7.865 1.00 61.78 225 ASP A C 1
ATOM 1708 O O . ASP A 1 225 ? -7.547 20.082 -7.023 1.00 61.78 225 ASP A O 1
ATOM 1712 N N . VAL A 1 226 ? -6.783 19.857 -9.101 1.00 61.84 226 VAL A N 1
ATOM 1713 C CA . VAL A 1 226 ? -7.260 21.165 -9.559 1.00 61.84 226 VAL A CA 1
ATOM 1714 C C . VAL A 1 226 ? -8.406 20.957 -10.537 1.00 61.84 226 VAL A C 1
ATOM 1716 O O . VAL A 1 226 ? -8.226 20.304 -11.568 1.00 61.84 226 VAL A O 1
ATOM 1719 N N . MET A 1 227 ? -9.572 21.535 -10.232 1.00 62.47 227 MET A N 1
ATOM 1720 C CA . MET A 1 227 ? -10.716 21.553 -11.142 1.00 62.47 227 MET A CA 1
ATOM 1721 C C . MET A 1 227 ? -10.329 22.310 -12.422 1.00 62.47 227 MET A C 1
ATOM 1723 O O . MET A 1 227 ? -10.080 23.518 -12.364 1.00 62.47 227 MET A O 1
ATOM 1727 N N . PRO A 1 228 ? -10.261 21.646 -13.589 1.00 64.38 228 PRO A N 1
ATOM 1728 C CA . PRO A 1 228 ? -10.036 22.358 -14.835 1.00 64.38 228 PRO A CA 1
ATOM 1729 C C . PRO A 1 228 ? -11.257 23.242 -15.147 1.00 64.38 228 PRO A C 1
ATOM 1731 O O . PRO A 1 228 ? -12.393 22.835 -14.876 1.00 64.38 228 PRO A O 1
ATOM 1734 N N . PRO A 1 229 ? -11.052 24.440 -15.721 1.00 68.81 229 PRO A N 1
ATOM 1735 C CA . PRO A 1 229 ? -12.147 25.352 -16.029 1.00 68.81 229 PRO A CA 1
ATOM 1736 C C . PRO A 1 229 ? -13.174 24.673 -16.947 1.00 68.81 229 PRO A C 1
ATOM 1738 O O . PRO A 1 229 ? -12.812 24.064 -17.954 1.00 68.81 229 PRO A O 1
ATOM 1741 N N . GLY A 1 230 ? -14.457 24.766 -16.584 1.00 74.62 230 GLY A N 1
ATOM 1742 C CA . GLY A 1 230 ? -15.572 24.221 -17.366 1.00 74.62 230 GLY A CA 1
ATOM 1743 C C . GLY A 1 230 ? -15.952 22.760 -17.085 1.00 74.62 230 GLY A C 1
ATOM 1744 O O . GLY A 1 230 ? -16.799 22.231 -17.799 1.00 74.62 230 GLY A O 1
ATOM 1745 N N . LYS A 1 231 ? -15.370 22.099 -16.072 1.00 72.44 231 LYS A N 1
ATOM 1746 C CA . LYS A 1 231 ? -15.811 20.762 -15.625 1.00 72.44 231 LYS A CA 1
ATOM 1747 C C . LYS A 1 231 ? -16.689 20.815 -14.377 1.00 72.44 231 LYS A C 1
ATOM 1749 O O . LYS A 1 231 ? -16.632 21.769 -13.608 1.00 72.44 231 LYS A O 1
ATOM 1754 N N . SER A 1 232 ? -17.520 19.787 -14.204 1.00 70.31 232 SER A N 1
ATOM 1755 C CA . SER A 1 232 ? -18.461 19.692 -13.087 1.00 70.31 232 SER A CA 1
ATOM 1756 C C . SER A 1 232 ? -17.782 19.162 -11.820 1.00 70.31 232 SER A C 1
ATOM 1758 O O . SER A 1 232 ? -16.775 18.458 -11.893 1.00 70.31 232 SER A O 1
ATOM 1760 N N . ALA A 1 233 ? -18.371 19.422 -10.648 1.00 62.41 233 ALA A N 1
ATOM 1761 C CA . ALA A 1 233 ? -17.897 18.864 -9.377 1.00 62.41 233 ALA A CA 1
ATOM 1762 C C . ALA A 1 233 ? -17.902 17.320 -9.356 1.00 62.41 233 ALA A C 1
ATOM 1764 O O . ALA A 1 233 ? -17.123 16.711 -8.630 1.00 62.41 233 ALA A O 1
ATOM 1765 N N . ALA A 1 234 ? -18.727 16.672 -10.189 1.00 66.50 234 ALA A N 1
ATOM 1766 C CA . ALA A 1 234 ? -18.738 15.217 -10.332 1.00 66.50 23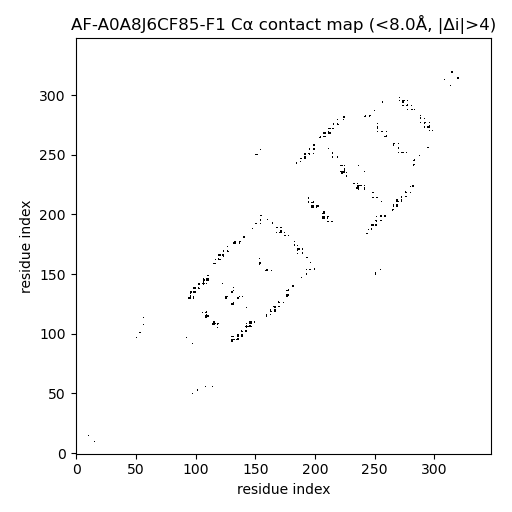4 ALA A CA 1
ATOM 1767 C C . ALA A 1 234 ? -17.476 14.673 -11.027 1.00 66.50 234 ALA A C 1
ATOM 1769 O O . ALA A 1 234 ? -17.161 13.494 -10.879 1.00 66.50 234 ALA A O 1
ATOM 1770 N N . ASP A 1 235 ? -16.721 15.507 -11.748 1.00 66.62 235 ASP A N 1
ATOM 1771 C CA . ASP A 1 235 ? -15.466 15.147 -12.424 1.00 66.62 235 ASP A CA 1
ATOM 1772 C C . ASP A 1 235 ? -14.233 15.287 -11.522 1.00 66.62 235 ASP A C 1
ATOM 1774 O O . ASP A 1 235 ? -13.108 15.034 -11.961 1.00 66.62 235 ASP A O 1
ATOM 1778 N N . TYR A 1 236 ? -14.450 15.650 -10.259 1.00 66.00 236 TYR A N 1
ATOM 1779 C CA . TYR A 1 236 ? -13.429 15.924 -9.262 1.00 66.00 236 TYR A CA 1
ATOM 1780 C C . TYR A 1 236 ? -13.478 14.882 -8.136 1.00 66.00 236 TYR A C 1
ATOM 1782 O O . TYR A 1 236 ? -14.555 14.434 -7.744 1.00 66.00 236 TYR A O 1
ATOM 1790 N N . ASP A 1 237 ? -12.315 14.446 -7.652 1.00 64.81 237 ASP A N 1
ATOM 1791 C CA . ASP A 1 237 ? -12.236 13.728 -6.379 1.00 64.81 237 ASP A CA 1
ATOM 1792 C C . ASP A 1 237 ? -11.965 14.781 -5.307 1.00 64.81 237 ASP A C 1
ATOM 1794 O O . ASP A 1 237 ? -11.085 15.614 -5.522 1.00 64.81 237 ASP A O 1
ATOM 1798 N N . PRO A 1 238 ? -12.657 14.745 -4.156 1.00 70.19 238 PRO A N 1
ATOM 1799 C CA . PRO A 1 238 ? -12.305 15.603 -3.036 1.00 70.19 238 PRO A CA 1
ATOM 1800 C C . PRO A 1 238 ? -10.802 15.479 -2.736 1.00 70.19 238 PRO A C 1
ATOM 1802 O O . PRO A 1 238 ? -10.288 14.350 -2.737 1.00 70.19 238 PRO A O 1
ATOM 1805 N N . PRO A 1 239 ? -10.098 16.586 -2.440 1.00 70.25 239 PRO A N 1
ATOM 1806 C CA . PRO A 1 239 ? -8.646 16.582 -2.235 1.00 70.25 239 PRO A CA 1
ATOM 1807 C C . PRO A 1 239 ? -8.239 15.586 -1.141 1.00 70.25 239 PRO A C 1
ATOM 1809 O O . PRO A 1 239 ? -7.239 14.879 -1.248 1.00 70.25 239 PRO A O 1
ATOM 1812 N N . GLU A 1 240 ? -9.090 15.425 -0.128 1.00 76.62 240 GLU A N 1
ATOM 1813 C CA . GLU A 1 240 ? -8.924 14.467 0.964 1.00 76.62 240 GLU A CA 1
ATOM 1814 C C . GLU A 1 240 ? -8.881 13.006 0.507 1.00 76.62 240 GLU A C 1
ATOM 1816 O O . GLU A 1 240 ? -8.210 12.179 1.124 1.00 76.62 240 GLU A O 1
ATOM 1821 N N . ARG A 1 241 ? -9.610 12.650 -0.554 1.00 76.88 241 ARG A N 1
ATOM 1822 C CA . ARG A 1 241 ? -9.624 11.284 -1.085 1.00 76.88 241 ARG A CA 1
ATOM 1823 C C . ARG A 1 241 ? -8.366 11.015 -1.902 1.00 76.88 241 ARG A C 1
ATOM 1825 O O . ARG A 1 241 ? -7.750 9.964 -1.746 1.00 76.88 241 ARG A O 1
ATOM 1832 N N . ALA A 1 242 ? -7.951 11.968 -2.735 1.00 76.25 242 ALA A N 1
ATOM 1833 C CA . ALA A 1 242 ? -6.698 11.861 -3.478 1.00 76.25 242 ALA A CA 1
ATOM 1834 C C . ALA A 1 242 ? -5.493 11.756 -2.525 1.00 76.25 242 ALA A C 1
ATOM 1836 O O . ALA A 1 242 ? -4.651 10.871 -2.694 1.00 76.25 242 ALA A O 1
ATOM 1837 N N . ALA A 1 243 ? -5.474 12.576 -1.469 1.00 81.69 243 ALA A N 1
ATOM 1838 C CA . ALA A 1 243 ? -4.442 12.561 -0.436 1.00 81.69 243 ALA A CA 1
ATOM 1839 C C . ALA A 1 243 ? -4.351 11.219 0.313 1.00 81.69 243 ALA A C 1
ATOM 1841 O O . ALA A 1 243 ? -3.258 10.804 0.695 1.00 81.69 243 ALA A O 1
ATOM 1842 N N . ARG A 1 244 ? -5.474 10.509 0.487 1.00 84.56 244 ARG A N 1
ATOM 1843 C CA . ARG A 1 244 ? -5.511 9.167 1.092 1.00 84.56 244 ARG A CA 1
ATOM 1844 C C . ARG A 1 244 ? -4.899 8.091 0.190 1.00 84.56 244 ARG A C 1
ATOM 1846 O O . ARG A 1 244 ? -4.103 7.270 0.645 1.00 84.56 244 ARG A O 1
ATOM 1853 N N . TRP A 1 245 ? -5.231 8.113 -1.101 1.00 86.62 245 TRP A N 1
ATOM 1854 C CA . TRP A 1 245 ? -4.780 7.098 -2.059 1.00 86.62 245 TRP A CA 1
ATOM 1855 C C . TRP A 1 245 ? -3.330 7.264 -2.506 1.00 86.62 245 TRP A C 1
ATOM 1857 O O . TRP A 1 245 ? -2.664 6.262 -2.768 1.00 86.62 245 TRP A O 1
ATOM 1867 N N . ALA A 1 246 ? -2.832 8.498 -2.597 1.00 87.50 246 ALA A N 1
ATOM 1868 C CA . ALA A 1 246 ? -1.474 8.780 -3.052 1.00 87.50 246 ALA A CA 1
ATOM 1869 C C . ALA A 1 246 ? -0.398 7.950 -2.313 1.00 87.50 246 ALA A C 1
ATOM 1871 O O . ALA A 1 246 ? 0.280 7.154 -2.966 1.00 87.50 246 ALA A O 1
ATOM 1872 N N . PRO A 1 247 ? -0.253 7.998 -0.974 1.00 87.62 247 PRO A N 1
ATOM 1873 C CA . PRO A 1 247 ? 0.795 7.230 -0.295 1.00 87.62 247 PRO A CA 1
ATOM 1874 C C . PRO A 1 247 ? 0.664 5.716 -0.531 1.00 87.62 247 PRO A C 1
ATOM 1876 O O . PRO A 1 247 ? 1.670 5.021 -0.675 1.00 87.62 247 PRO A O 1
ATOM 1879 N N . MET A 1 248 ? -0.564 5.203 -0.642 1.00 90.25 248 MET A N 1
ATOM 1880 C CA . MET A 1 248 ? -0.829 3.783 -0.881 1.00 90.25 248 MET A CA 1
ATOM 1881 C C . MET A 1 248 ? -0.420 3.334 -2.285 1.00 90.25 248 MET A C 1
ATOM 1883 O O . MET A 1 248 ? 0.229 2.301 -2.452 1.00 90.25 248 MET A O 1
ATOM 1887 N N . LEU A 1 249 ? -0.746 4.120 -3.310 1.00 93.00 249 LEU A N 1
ATOM 1888 C CA . LEU A 1 249 ? -0.350 3.802 -4.681 1.00 93.00 249 LEU A CA 1
ATOM 1889 C C . LEU A 1 249 ? 1.155 3.938 -4.874 1.00 93.00 249 LEU A C 1
ATOM 1891 O O . LEU A 1 249 ? 1.751 3.121 -5.576 1.00 93.00 249 LEU A O 1
ATOM 1895 N N . LEU A 1 250 ? 1.789 4.910 -4.217 1.00 92.19 250 LEU A N 1
ATOM 1896 C CA . LEU A 1 250 ? 3.238 5.059 -4.277 1.00 92.19 250 LEU A CA 1
ATOM 1897 C C . LEU A 1 250 ? 3.961 3.833 -3.711 1.00 92.19 250 LEU A C 1
ATOM 1899 O O . LEU A 1 250 ? 4.967 3.404 -4.274 1.00 92.19 250 LEU A O 1
ATOM 1903 N N . VAL A 1 251 ? 3.436 3.230 -2.642 1.00 92.56 251 VAL A N 1
ATOM 1904 C CA . VAL A 1 251 ? 3.946 1.967 -2.088 1.00 92.56 251 VAL A CA 1
ATOM 1905 C C . VAL A 1 251 ? 3.890 0.846 -3.131 1.00 92.56 251 VAL A C 1
ATOM 1907 O O . VAL A 1 251 ? 4.885 0.140 -3.322 1.00 92.56 251 VAL A O 1
ATOM 1910 N N . CYS A 1 252 ? 2.786 0.719 -3.872 1.00 95.19 252 CYS A N 1
ATOM 1911 C CA . CYS A 1 252 ? 2.679 -0.252 -4.962 1.00 95.19 252 CYS A CA 1
ATOM 1912 C C . CYS A 1 252 ? 3.689 0.031 -6.087 1.00 95.19 252 CYS A C 1
ATOM 1914 O O . CYS A 1 252 ? 4.392 -0.881 -6.526 1.00 95.19 252 CYS A O 1
ATOM 1916 N N . VAL A 1 253 ? 3.814 1.292 -6.522 1.00 95.75 253 VAL A N 1
ATOM 1917 C CA . VAL A 1 253 ? 4.774 1.700 -7.566 1.00 95.75 253 VAL A CA 1
ATOM 1918 C C . VAL A 1 253 ? 6.209 1.418 -7.125 1.00 95.75 253 VAL A C 1
ATOM 1920 O O . VAL A 1 253 ? 6.985 0.850 -7.890 1.00 95.75 253 VAL A O 1
ATOM 1923 N N . ARG A 1 254 ? 6.555 1.735 -5.874 1.00 94.69 254 ARG A N 1
ATOM 1924 C CA . ARG A 1 254 ? 7.872 1.453 -5.293 1.00 94.69 254 ARG A CA 1
ATOM 1925 C C . ARG A 1 254 ? 8.146 -0.047 -5.245 1.00 94.69 254 ARG A C 1
ATOM 1927 O O . ARG A 1 254 ? 9.250 -0.480 -5.564 1.00 94.69 254 ARG A O 1
ATOM 1934 N N . THR A 1 255 ? 7.149 -0.845 -4.878 1.00 93.88 255 THR A N 1
ATOM 1935 C CA . THR A 1 255 ? 7.274 -2.306 -4.826 1.00 93.88 255 THR A CA 1
ATOM 1936 C C . THR A 1 255 ? 7.520 -2.885 -6.216 1.00 93.88 255 THR A C 1
ATOM 1938 O O . THR A 1 255 ? 8.447 -3.674 -6.391 1.00 93.88 255 THR A O 1
ATOM 1941 N N . ALA A 1 256 ? 6.770 -2.437 -7.226 1.00 94.75 256 ALA A N 1
ATOM 1942 C CA . ALA A 1 256 ? 7.007 -2.806 -8.619 1.00 94.75 256 ALA A CA 1
ATOM 1943 C C . ALA A 1 256 ? 8.399 -2.358 -9.103 1.00 94.75 256 ALA A C 1
ATOM 1945 O O . ALA A 1 256 ? 9.116 -3.131 -9.739 1.00 94.75 256 ALA A O 1
ATOM 1946 N N . TRP A 1 257 ? 8.818 -1.139 -8.749 1.00 94.81 257 TRP A N 1
ATOM 1947 C CA . TRP A 1 257 ? 10.140 -0.610 -9.083 1.00 94.81 257 TRP A CA 1
ATOM 1948 C C . TRP A 1 257 ? 11.269 -1.493 -8.544 1.00 94.81 257 TRP A C 1
ATOM 1950 O O . TRP A 1 257 ? 12.184 -1.845 -9.287 1.00 94.81 257 TRP A O 1
ATOM 1960 N N . LEU A 1 258 ? 11.188 -1.917 -7.280 1.00 91.50 258 LEU A N 1
ATOM 1961 C CA . LEU A 1 258 ? 12.191 -2.794 -6.664 1.00 91.50 258 LEU A CA 1
ATOM 1962 C C . LEU A 1 258 ? 12.291 -4.155 -7.364 1.00 91.50 258 LEU A C 1
ATOM 1964 O O . LEU A 1 258 ? 13.367 -4.748 -7.408 1.00 91.50 258 LEU A O 1
ATOM 1968 N N . GLN A 1 259 ? 11.196 -4.637 -7.953 1.00 88.94 259 GLN A N 1
ATOM 1969 C CA . GLN A 1 259 ? 11.187 -5.893 -8.707 1.00 88.94 259 GLN A CA 1
ATOM 1970 C C . GLN A 1 259 ? 11.771 -5.757 -10.118 1.00 88.94 259 GLN A C 1
ATOM 1972 O O . GLN A 1 259 ? 12.280 -6.737 -10.658 1.00 88.94 259 GLN A O 1
ATOM 1977 N N . SER A 1 260 ? 11.801 -4.549 -10.695 1.00 85.81 260 SER A N 1
ATOM 1978 C CA . SER A 1 260 ? 12.418 -4.310 -12.011 1.00 85.81 260 SER A CA 1
ATOM 1979 C C . SER A 1 260 ? 13.903 -4.693 -12.079 1.00 85.81 260 SER A C 1
ATOM 1981 O O . SER A 1 260 ? 14.417 -5.001 -13.157 1.00 85.81 260 SER A O 1
ATOM 1983 N N . GLY A 1 261 ? 14.587 -4.699 -10.928 1.00 82.19 261 GLY A N 1
ATOM 1984 C CA . GLY A 1 261 ? 15.976 -5.132 -10.804 1.00 82.19 261 GLY A CA 1
ATOM 1985 C C . GLY A 1 261 ? 16.167 -6.651 -10.832 1.00 82.19 261 GLY A C 1
ATOM 1986 O O . GLY A 1 261 ? 17.273 -7.101 -11.113 1.00 82.19 261 GLY A O 1
ATOM 1987 N N . LYS A 1 262 ? 15.119 -7.448 -10.573 1.00 79.25 262 LYS A N 1
ATOM 1988 C CA . LYS A 1 262 ? 15.227 -8.916 -10.509 1.00 79.25 262 LYS A CA 1
ATOM 1989 C C . LYS A 1 262 ? 15.096 -9.602 -11.864 1.00 79.25 262 LYS A C 1
ATOM 1991 O O . LYS A 1 262 ? 15.611 -10.700 -12.038 1.00 79.25 262 LYS A O 1
ATOM 1996 N N . GLY A 1 263 ? 14.425 -8.976 -12.830 1.00 79.31 263 GLY A N 1
ATOM 1997 C CA . GLY A 1 263 ? 14.187 -9.596 -14.128 1.00 79.31 263 GLY A CA 1
ATOM 1998 C C . GLY A 1 263 ? 13.839 -8.597 -15.223 1.00 79.31 263 GLY A C 1
ATOM 1999 O O . GLY A 1 263 ? 13.034 -7.686 -15.036 1.00 79.31 263 GLY A O 1
ATOM 2000 N N . LEU A 1 264 ? 14.408 -8.808 -16.416 1.00 83.94 264 LEU A N 1
ATOM 2001 C CA . LEU A 1 264 ? 14.080 -8.027 -17.617 1.00 83.94 264 LEU A CA 1
ATOM 2002 C C . LEU A 1 264 ? 12.595 -8.124 -17.990 1.00 83.94 264 LEU A C 1
ATOM 2004 O O . LEU A 1 264 ? 12.054 -7.195 -18.588 1.00 83.94 264 LEU A O 1
ATOM 2008 N N . TRP A 1 265 ? 11.944 -9.222 -17.605 1.00 87.12 265 TRP A N 1
ATOM 2009 C CA . TRP A 1 265 ? 10.542 -9.503 -17.886 1.00 87.12 265 TRP A CA 1
ATOM 2010 C C . TRP A 1 265 ? 9.577 -8.512 -17.210 1.00 87.12 265 TRP A C 1
ATOM 2012 O O . TRP A 1 265 ? 8.510 -8.248 -17.756 1.00 87.12 265 TRP A O 1
ATOM 2022 N N . ALA A 1 266 ? 9.948 -7.918 -16.069 1.00 90.81 266 ALA A N 1
ATOM 2023 C CA . ALA A 1 266 ? 9.097 -6.975 -15.333 1.00 90.81 266 ALA A CA 1
ATOM 2024 C C . ALA A 1 266 ? 9.156 -5.549 -15.907 1.00 90.81 266 ALA A C 1
ATOM 2026 O O . ALA A 1 266 ? 8.242 -4.747 -15.702 1.00 90.81 266 ALA A O 1
ATOM 2027 N N . LYS A 1 267 ? 10.228 -5.220 -16.644 1.00 90.94 267 LYS A N 1
ATOM 2028 C CA . LYS A 1 267 ? 10.524 -3.850 -17.093 1.00 90.94 267 LYS A CA 1
ATOM 2029 C C . LYS A 1 267 ? 9.384 -3.191 -17.877 1.00 90.94 267 LYS A C 1
ATOM 2031 O O . LYS A 1 267 ? 9.052 -2.064 -17.530 1.00 90.94 267 LYS A O 1
ATOM 2036 N N . PRO A 1 268 ? 8.737 -3.834 -18.872 1.00 92.12 268 PRO A N 1
ATOM 2037 C CA . PRO A 1 268 ? 7.660 -3.184 -19.621 1.00 92.12 268 PRO A CA 1
ATOM 2038 C C . PRO A 1 268 ? 6.473 -2.769 -18.741 1.00 92.12 268 PRO A C 1
ATOM 2040 O O . PRO A 1 268 ? 5.918 -1.685 -18.919 1.00 92.12 268 PRO A O 1
ATOM 2043 N N . ALA A 1 269 ? 6.102 -3.609 -17.770 1.00 94.56 269 ALA A N 1
ATOM 2044 C CA . ALA A 1 269 ? 5.018 -3.314 -16.839 1.00 94.56 269 ALA A CA 1
ATOM 2045 C C . ALA A 1 269 ? 5.400 -2.184 -15.868 1.00 94.56 269 ALA A C 1
ATOM 2047 O O . ALA A 1 269 ? 4.587 -1.296 -15.615 1.00 94.56 269 ALA A O 1
ATOM 2048 N N . VAL A 1 270 ? 6.648 -2.167 -15.385 1.00 95.44 270 VAL A N 1
ATOM 2049 C CA . VAL A 1 270 ? 7.163 -1.080 -14.535 1.00 95.44 270 VAL A CA 1
ATOM 2050 C C . VAL A 1 270 ? 7.248 0.241 -15.299 1.00 95.44 270 VAL A C 1
ATOM 2052 O O . VAL A 1 270 ? 6.792 1.254 -14.778 1.00 95.44 270 VAL A O 1
ATOM 2055 N N . ASP A 1 271 ? 7.747 0.242 -16.539 1.00 94.56 271 ASP A N 1
ATOM 2056 C CA . ASP A 1 271 ? 7.804 1.431 -17.401 1.00 94.56 271 ASP A CA 1
ATOM 2057 C C . ASP A 1 271 ? 6.397 2.042 -17.574 1.00 94.56 271 ASP A C 1
ATOM 2059 O O . ASP A 1 271 ? 6.208 3.254 -17.432 1.00 94.56 271 ASP A O 1
ATOM 2063 N N . GLY A 1 272 ? 5.389 1.200 -17.841 1.00 94.62 272 GLY A N 1
ATOM 2064 C CA . GLY A 1 272 ? 3.990 1.622 -17.950 1.00 94.62 272 GLY A CA 1
ATOM 2065 C C . GLY A 1 272 ? 3.438 2.196 -16.644 1.00 94.62 272 GLY A C 1
ATOM 2066 O O . GLY A 1 272 ? 2.812 3.257 -16.648 1.00 94.62 272 GLY A O 1
ATOM 2067 N N . LEU A 1 273 ? 3.725 1.537 -15.521 1.00 96.06 273 LEU A N 1
ATOM 2068 C CA . LEU A 1 273 ? 3.281 1.965 -14.198 1.00 96.06 273 LEU A CA 1
ATOM 2069 C C . LEU A 1 273 ? 3.905 3.302 -13.773 1.00 96.06 273 LEU A C 1
ATOM 2071 O O . LEU A 1 273 ? 3.198 4.197 -13.314 1.00 96.06 273 LEU A O 1
ATOM 2075 N N . VAL A 1 274 ? 5.214 3.469 -13.969 1.00 96.50 274 VAL A N 1
ATOM 2076 C CA . VAL A 1 274 ? 5.933 4.719 -13.677 1.00 96.50 274 VAL A CA 1
ATOM 2077 C C . VAL A 1 274 ? 5.426 5.851 -14.566 1.00 96.50 274 VAL A C 1
ATOM 2079 O O . VAL A 1 274 ? 5.235 6.969 -14.089 1.00 96.50 274 VAL A O 1
ATOM 2082 N N . LYS A 1 275 ? 5.133 5.576 -15.844 1.00 95.50 275 LYS A N 1
ATOM 2083 C CA . LYS A 1 275 ? 4.519 6.562 -16.743 1.00 95.50 275 LYS A CA 1
ATOM 2084 C C . LYS A 1 275 ? 3.136 6.998 -16.246 1.00 95.50 275 LYS A C 1
ATOM 2086 O O . LYS A 1 275 ? 2.855 8.197 -16.250 1.00 95.50 275 LYS A O 1
ATOM 2091 N N . ALA A 1 276 ? 2.300 6.060 -15.797 1.00 94.94 276 ALA A N 1
ATOM 2092 C CA . ALA A 1 276 ? 0.993 6.365 -15.214 1.00 94.94 276 ALA A CA 1
ATOM 2093 C C . ALA A 1 276 ? 1.128 7.200 -13.927 1.00 94.94 276 ALA A C 1
ATOM 2095 O O . ALA A 1 276 ? 0.451 8.216 -13.778 1.00 94.94 276 ALA A O 1
ATOM 2096 N N . ALA A 1 277 ? 2.065 6.845 -13.043 1.00 94.81 277 ALA A N 1
ATOM 2097 C CA . ALA A 1 277 ? 2.348 7.613 -11.831 1.00 94.81 277 ALA A CA 1
ATOM 2098 C C . ALA A 1 277 ? 2.852 9.036 -12.144 1.00 94.81 277 ALA A C 1
ATOM 2100 O O . ALA A 1 277 ? 2.421 10.006 -11.519 1.00 94.81 277 ALA A O 1
ATOM 2101 N N . MET A 1 278 ? 3.709 9.191 -13.159 1.00 94.88 278 MET A N 1
ATOM 2102 C CA . MET A 1 278 ? 4.217 10.493 -13.601 1.00 94.88 278 MET A CA 1
ATOM 2103 C C . MET A 1 278 ? 3.119 11.375 -14.207 1.00 94.88 278 MET A C 1
ATOM 2105 O O . MET A 1 278 ? 3.116 12.590 -14.002 1.00 94.88 278 MET A O 1
ATOM 2109 N N . ALA A 1 279 ? 2.153 10.789 -14.920 1.00 92.00 279 ALA A N 1
ATOM 2110 C CA . ALA A 1 279 ? 0.989 11.529 -15.410 1.00 92.00 279 ALA A CA 1
ATOM 2111 C C . ALA A 1 279 ? 0.185 12.153 -14.257 1.00 92.00 279 ALA A C 1
ATOM 2113 O O . ALA A 1 279 ? -0.479 13.171 -14.441 1.00 92.00 279 ALA A O 1
ATOM 2114 N N . ARG A 1 280 ? 0.280 11.571 -13.055 1.00 90.50 280 ARG A N 1
ATOM 2115 C CA . ARG A 1 280 ? -0.374 12.042 -11.832 1.00 90.50 280 ARG A CA 1
ATOM 2116 C C . ARG A 1 280 ? 0.549 12.822 -10.911 1.00 90.50 280 ARG A C 1
ATOM 2118 O O . ARG A 1 280 ? 0.254 12.953 -9.732 1.00 90.50 280 ARG A O 1
ATOM 2125 N N . ARG A 1 281 ? 1.637 13.396 -11.442 1.00 89.88 281 ARG A N 1
ATOM 2126 C CA . ARG A 1 281 ? 2.680 14.021 -10.616 1.00 89.88 281 ARG A CA 1
ATOM 2127 C C . ARG A 1 281 ? 2.183 15.061 -9.603 1.00 89.88 281 ARG A C 1
ATOM 2129 O O . ARG A 1 281 ? 2.801 15.241 -8.567 1.00 89.88 281 ARG A O 1
ATOM 2136 N N . GLN A 1 282 ? 1.094 15.754 -9.937 1.00 86.38 282 GLN A N 1
ATOM 2137 C CA . GLN A 1 2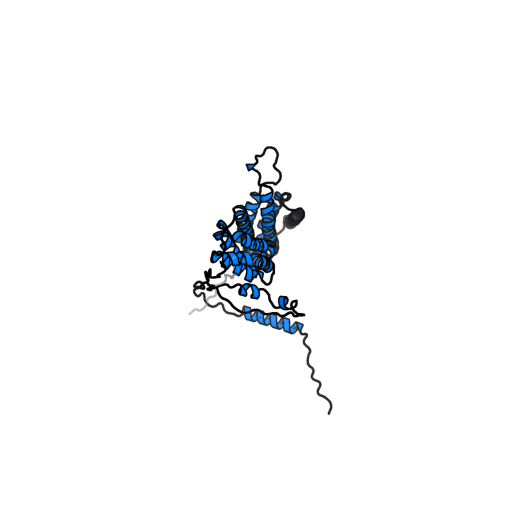82 ? 0.509 16.816 -9.116 1.00 86.38 282 GLN A CA 1
ATOM 2138 C C . GLN A 1 282 ? -0.200 16.287 -7.861 1.00 86.38 282 GLN A C 1
ATOM 2140 O O . GLN A 1 282 ? -0.488 17.067 -6.969 1.00 86.38 282 GLN A O 1
ATOM 2145 N N . GLN A 1 283 ? -0.486 14.984 -7.796 1.00 85.31 283 GLN A N 1
ATOM 2146 C CA . GLN A 1 283 ? -1.170 14.344 -6.668 1.00 85.31 283 GLN A CA 1
ATOM 2147 C C . GLN A 1 283 ? -0.198 13.835 -5.598 1.00 85.31 283 GLN A C 1
ATOM 2149 O O . GLN A 1 283 ? -0.630 13.308 -4.576 1.00 85.31 283 GLN A O 1
ATOM 2154 N N . TRP A 1 284 ? 1.109 13.938 -5.839 1.00 88.19 284 TRP A N 1
ATOM 2155 C CA . TRP A 1 284 ? 2.124 13.483 -4.899 1.00 88.19 284 TRP A CA 1
ATOM 2156 C C . TRP A 1 284 ? 2.654 14.643 -4.068 1.00 88.19 284 TRP A C 1
ATOM 2158 O O . TRP A 1 284 ? 2.666 15.792 -4.513 1.00 88.19 284 TRP A O 1
ATOM 2168 N N . SER A 1 285 ? 3.188 14.319 -2.890 1.00 89.88 285 SER A N 1
ATOM 2169 C CA . SER A 1 285 ? 4.060 15.249 -2.180 1.00 89.88 285 SER A CA 1
ATOM 2170 C C . SER A 1 285 ? 5.262 15.616 -3.058 1.00 89.88 285 SER A C 1
ATOM 2172 O O . SER A 1 285 ? 5.649 14.863 -3.955 1.00 89.88 285 SER A O 1
ATOM 2174 N N . GLU A 1 286 ? 5.898 16.756 -2.797 1.00 91.12 286 GLU A N 1
ATOM 2175 C CA . GLU A 1 286 ? 7.061 17.180 -3.583 1.00 91.12 286 GLU A CA 1
ATOM 2176 C C . GLU A 1 286 ? 8.192 16.134 -3.558 1.00 91.12 286 GLU A C 1
ATOM 2178 O O . GLU A 1 286 ? 8.822 15.860 -4.582 1.00 91.12 286 GLU A O 1
ATOM 2183 N N . ALA A 1 287 ? 8.419 15.499 -2.404 1.00 92.69 287 ALA A N 1
ATOM 2184 C CA . ALA A 1 287 ? 9.416 14.444 -2.252 1.00 92.69 287 ALA A CA 1
ATOM 2185 C C . ALA A 1 287 ? 9.084 13.211 -3.110 1.00 92.69 287 ALA A C 1
ATOM 2187 O O . ALA A 1 287 ? 9.951 12.682 -3.811 1.00 92.69 287 ALA A O 1
ATOM 2188 N N . ASP A 1 288 ? 7.822 12.790 -3.102 1.00 92.50 288 ASP A N 1
ATOM 2189 C CA . ASP A 1 288 ? 7.355 11.632 -3.860 1.00 92.50 288 ASP A CA 1
ATOM 2190 C C . ASP A 1 288 ? 7.331 11.912 -5.369 1.00 92.50 288 ASP A C 1
ATOM 2192 O O . ASP A 1 288 ? 7.734 11.064 -6.166 1.00 92.50 288 ASP A O 1
ATOM 2196 N N . ALA A 1 289 ? 6.947 13.126 -5.777 1.00 93.69 289 ALA A N 1
ATOM 2197 C CA . ALA A 1 289 ? 6.991 13.564 -7.169 1.00 93.69 289 ALA A CA 1
ATOM 2198 C C . ALA A 1 289 ? 8.421 13.512 -7.727 1.00 93.69 289 ALA A C 1
ATOM 2200 O O . ALA A 1 289 ? 8.632 12.982 -8.820 1.00 93.69 289 ALA A O 1
ATOM 2201 N N . ARG A 1 290 ? 9.413 13.990 -6.958 1.00 95.94 290 ARG A N 1
ATOM 2202 C CA . ARG A 1 290 ? 10.839 13.890 -7.322 1.00 95.94 290 ARG A CA 1
ATOM 2203 C C . ARG A 1 290 ? 11.284 12.435 -7.463 1.00 95.94 290 ARG A C 1
ATOM 2205 O O . ARG A 1 290 ? 12.025 12.105 -8.388 1.00 95.94 290 ARG A O 1
ATOM 2212 N N . GLN A 1 291 ? 10.820 11.553 -6.578 1.00 95.06 291 GLN A N 1
ATOM 2213 C CA . GLN A 1 291 ? 11.133 10.127 -6.660 1.00 95.06 291 GLN A CA 1
ATOM 2214 C C . GLN A 1 291 ? 10.543 9.481 -7.925 1.00 95.06 291 GLN A C 1
ATOM 2216 O O . GLN A 1 291 ? 11.255 8.773 -8.641 1.00 95.06 291 GLN A O 1
ATOM 2221 N N . VAL A 1 292 ? 9.273 9.752 -8.237 1.00 95.88 292 VAL A N 1
ATOM 2222 C CA . VAL A 1 292 ? 8.613 9.263 -9.459 1.00 95.88 292 VAL A CA 1
ATOM 2223 C C . VAL A 1 292 ? 9.296 9.812 -10.715 1.00 95.88 292 VAL A C 1
ATOM 2225 O O . VAL A 1 292 ? 9.474 9.084 -11.694 1.00 95.88 292 VAL A O 1
ATOM 2228 N N . GLU A 1 293 ? 9.735 11.071 -10.692 1.00 96.38 293 GLU A N 1
ATOM 2229 C CA . GLU A 1 293 ? 10.488 11.671 -11.791 1.00 96.38 293 GLU A CA 1
ATOM 2230 C C . GLU A 1 293 ? 11.842 10.984 -12.006 1.00 96.38 293 GLU A C 1
ATOM 2232 O O . GLU A 1 293 ? 12.176 10.654 -13.146 1.00 96.38 293 GLU A O 1
ATOM 2237 N N . ALA A 1 294 ? 12.578 10.688 -10.932 1.00 96.31 294 ALA A N 1
ATOM 2238 C CA . ALA A 1 294 ? 13.832 9.944 -11.010 1.00 96.31 294 ALA A CA 1
ATOM 2239 C C . ALA A 1 294 ? 13.630 8.545 -11.623 1.00 96.31 294 ALA A C 1
ATOM 2241 O O . ALA A 1 294 ? 14.376 8.146 -12.522 1.00 96.31 294 ALA A O 1
ATOM 2242 N N . TRP A 1 295 ? 12.581 7.820 -11.214 1.00 96.31 295 TRP A N 1
ATOM 2243 C CA . TRP A 1 295 ? 12.219 6.534 -11.825 1.00 96.31 295 TRP A CA 1
ATOM 2244 C C . TRP A 1 295 ? 11.887 6.676 -13.314 1.00 96.31 295 TRP A C 1
ATOM 2246 O O . TRP A 1 295 ? 12.373 5.905 -14.140 1.00 96.31 295 TRP A O 1
ATOM 2256 N N . ASN A 1 296 ? 11.118 7.700 -13.688 1.00 96.38 296 ASN A N 1
ATOM 2257 C CA . ASN A 1 296 ? 10.755 7.962 -15.081 1.00 96.38 296 ASN A CA 1
ATOM 2258 C C . ASN A 1 296 ? 11.979 8.302 -15.950 1.00 96.38 296 ASN A C 1
ATOM 2260 O O . ASN A 1 296 ? 12.076 7.855 -17.095 1.00 96.38 296 ASN A O 1
ATOM 2264 N N . GLN A 1 297 ? 12.934 9.069 -15.421 1.00 94.88 297 GLN A N 1
ATOM 2265 C CA . GLN A 1 297 ? 14.198 9.355 -16.102 1.00 94.88 297 GLN A CA 1
ATOM 2266 C C . GLN A 1 297 ? 15.028 8.081 -16.300 1.00 94.88 297 GLN A C 1
ATOM 2268 O O . GLN A 1 297 ? 15.531 7.853 -17.401 1.00 94.88 297 GLN A O 1
ATOM 2273 N N . ALA A 1 298 ? 15.101 7.211 -15.290 1.00 93.12 298 ALA A N 1
ATOM 2274 C CA . ALA A 1 298 ? 15.772 5.919 -15.400 1.00 93.12 298 ALA A CA 1
ATOM 2275 C C . ALA A 1 298 ? 15.119 5.005 -16.461 1.00 93.12 298 ALA A C 1
ATOM 2277 O O . ALA A 1 298 ? 15.829 4.447 -17.303 1.00 93.12 298 ALA A O 1
ATOM 2278 N N . CYS A 1 299 ? 13.782 4.924 -16.511 1.00 91.38 299 CYS A N 1
ATOM 2279 C CA . CYS A 1 299 ? 13.050 4.218 -17.573 1.00 91.38 299 CYS A CA 1
ATOM 2280 C C . CYS A 1 299 ? 13.396 4.759 -18.971 1.00 91.38 299 CYS A C 1
ATOM 2282 O O . CYS A 1 299 ? 13.682 3.993 -19.897 1.00 91.38 299 CYS A O 1
ATOM 2284 N N . LYS A 1 300 ? 13.407 6.090 -19.136 1.00 90.25 300 LYS A N 1
ATOM 2285 C CA . LYS A 1 300 ? 13.746 6.748 -20.409 1.00 90.25 300 LYS A CA 1
ATOM 2286 C C . LYS A 1 300 ? 15.195 6.498 -20.817 1.00 90.25 300 LYS A C 1
ATOM 2288 O O . LYS A 1 300 ? 15.438 6.184 -21.979 1.00 90.25 300 LYS A O 1
ATOM 2293 N N . GLY A 1 301 ? 16.139 6.589 -19.880 1.00 85.69 301 GLY A N 1
ATOM 2294 C CA . GLY A 1 301 ? 17.552 6.289 -20.117 1.00 85.69 301 GLY A CA 1
ATOM 2295 C C . GLY A 1 301 ? 17.750 4.857 -20.612 1.00 85.69 301 GLY A C 1
ATOM 2296 O O . GLY A 1 301 ? 18.381 4.641 -21.644 1.00 85.69 301 GLY A O 1
ATOM 2297 N N . ALA A 1 302 ? 17.106 3.885 -19.962 1.00 81.00 302 ALA A N 1
ATOM 2298 C CA . ALA A 1 302 ? 17.132 2.490 -20.397 1.00 81.00 302 ALA A CA 1
ATOM 2299 C C . ALA A 1 302 ? 16.465 2.281 -21.772 1.00 81.00 302 ALA A C 1
ATOM 2301 O O . ALA A 1 302 ? 16.905 1.447 -22.563 1.00 81.00 302 ALA A O 1
ATOM 2302 N N . ALA A 1 303 ? 15.397 3.018 -22.092 1.00 79.25 303 ALA A N 1
ATOM 2303 C CA . ALA A 1 303 ? 14.772 2.978 -23.416 1.00 79.25 303 ALA A CA 1
ATOM 2304 C C . ALA A 1 303 ? 15.681 3.566 -24.510 1.00 79.25 303 ALA A C 1
ATOM 2306 O O . ALA A 1 303 ? 15.765 3.004 -25.601 1.00 79.25 303 ALA A O 1
ATOM 2307 N N . LEU A 1 304 ? 16.385 4.663 -24.220 1.00 81.31 304 LEU A N 1
ATOM 2308 C CA . LEU A 1 304 ? 17.360 5.264 -25.131 1.00 81.31 304 LEU A CA 1
ATOM 2309 C C . LEU A 1 304 ? 18.566 4.351 -25.348 1.00 81.31 304 LEU A C 1
ATOM 2311 O O . LEU A 1 304 ? 18.950 4.149 -26.493 1.00 81.31 304 LEU A O 1
ATOM 2315 N N . GLN A 1 305 ? 19.101 3.729 -24.294 1.00 77.75 305 GLN A N 1
ATOM 2316 C CA . GLN A 1 305 ? 20.167 2.729 -24.416 1.00 77.75 305 GLN A CA 1
ATOM 2317 C C . GLN A 1 305 ? 19.732 1.545 -25.285 1.00 77.75 305 GLN A C 1
ATOM 2319 O O . GLN A 1 305 ? 20.466 1.149 -26.183 1.00 77.75 305 GLN A O 1
ATOM 2324 N N . ARG A 1 306 ? 18.510 1.025 -25.097 1.00 76.44 306 ARG A N 1
ATOM 2325 C CA . ARG A 1 306 ? 17.956 -0.031 -25.964 1.00 76.44 306 ARG A CA 1
ATOM 2326 C C . ARG A 1 306 ? 17.883 0.396 -27.432 1.00 76.44 306 ARG A C 1
ATOM 2328 O O . ARG A 1 306 ? 18.186 -0.408 -28.301 1.00 76.44 306 ARG A O 1
ATOM 2335 N N . LYS A 1 307 ? 17.511 1.649 -27.716 1.00 77.94 307 LYS A N 1
ATOM 2336 C CA . LYS A 1 307 ? 17.466 2.186 -29.089 1.00 77.94 307 LYS A CA 1
ATOM 2337 C C . LYS A 1 307 ? 18.856 2.424 -29.682 1.00 77.94 307 LYS A C 1
ATOM 2339 O O . LYS A 1 307 ? 19.059 2.131 -30.850 1.00 77.94 307 LYS A O 1
ATOM 2344 N N . ALA A 1 308 ? 19.796 2.935 -28.888 1.00 77.88 308 ALA A N 1
ATOM 2345 C CA . ALA A 1 308 ? 21.169 3.194 -29.314 1.00 77.88 308 ALA A CA 1
ATOM 2346 C C . ALA A 1 308 ? 21.933 1.893 -29.592 1.00 77.88 308 ALA A C 1
ATOM 2348 O O . ALA A 1 308 ? 22.667 1.806 -30.571 1.00 77.88 308 ALA A O 1
ATOM 2349 N N . HIS A 1 309 ? 21.720 0.866 -28.764 1.00 65.25 309 HIS A N 1
ATOM 2350 C CA . HIS A 1 309 ? 22.285 -0.459 -28.991 1.00 65.25 309 HIS A CA 1
ATOM 2351 C C . HIS A 1 309 ? 21.508 -1.263 -30.035 1.00 65.25 309 HIS A C 1
ATOM 2353 O O . HIS A 1 309 ? 22.123 -2.075 -30.697 1.00 65.25 309 HIS A O 1
ATOM 2359 N N . GLY A 1 310 ? 20.213 -1.008 -30.246 1.00 56.91 310 GLY A N 1
ATOM 2360 C CA . GLY A 1 310 ? 19.367 -1.644 -31.266 1.00 56.91 310 GLY A CA 1
ATOM 2361 C C . GLY A 1 310 ? 19.466 -1.041 -32.674 1.00 56.91 310 GLY A C 1
ATOM 2362 O O . GLY A 1 310 ? 18.502 -1.124 -33.434 1.00 56.91 310 GLY A O 1
ATOM 2363 N N . GLY A 1 311 ? 20.584 -0.393 -33.013 1.00 51.34 311 GLY A N 1
ATOM 2364 C CA . GLY A 1 311 ? 20.842 0.097 -34.369 1.00 51.34 311 GLY A CA 1
ATOM 2365 C C . GLY A 1 311 ? 20.901 -1.041 -35.404 1.00 51.34 311 GLY A C 1
ATOM 2366 O O . GLY A 1 311 ? 21.023 -2.210 -35.024 1.00 51.34 311 GLY A O 1
ATOM 2367 N N . PRO A 1 312 ? 20.816 -0.726 -36.712 1.00 42.91 312 PRO A N 1
ATOM 2368 C CA . PRO A 1 312 ? 20.826 -1.725 -37.781 1.00 42.91 312 PRO A CA 1
ATOM 2369 C C . PRO A 1 312 ? 22.115 -2.558 -37.701 1.00 42.91 312 PRO A C 1
ATOM 2371 O O . PRO A 1 312 ? 23.191 -2.078 -38.043 1.00 42.91 312 PRO A O 1
ATOM 2374 N N . GLY A 1 313 ? 22.003 -3.785 -37.181 1.00 56.62 313 GLY A N 1
ATOM 2375 C CA . GLY A 1 313 ? 23.132 -4.685 -36.914 1.00 56.62 313 GLY A CA 1
ATOM 2376 C C . GLY A 1 313 ? 23.136 -5.353 -35.532 1.00 56.62 313 GLY A C 1
ATOM 2377 O O . GLY A 1 313 ? 23.922 -6.272 -35.316 1.00 56.62 313 GLY A O 1
ATOM 2378 N N . PHE A 1 314 ? 22.271 -4.948 -34.595 1.00 55.38 314 PHE A N 1
ATOM 2379 C CA . PHE A 1 314 ? 22.180 -5.606 -33.288 1.00 55.38 314 PHE A CA 1
ATOM 2380 C C . PHE A 1 314 ? 21.331 -6.875 -33.359 1.00 55.38 314 PHE A C 1
ATOM 2382 O O . PHE A 1 314 ? 20.109 -6.814 -33.481 1.00 55.38 314 PHE A O 1
ATOM 2389 N N . LEU A 1 315 ? 21.992 -8.029 -33.268 1.00 59.47 315 LEU A N 1
ATOM 2390 C CA . LEU A 1 315 ? 21.334 -9.322 -33.109 1.00 59.47 315 LEU A CA 1
ATOM 2391 C C . LEU A 1 315 ? 20.627 -9.336 -31.750 1.00 59.47 315 LEU A C 1
ATOM 2393 O O . LEU A 1 315 ? 21.270 -9.240 -30.702 1.00 59.47 315 LEU A O 1
ATOM 2397 N N . THR A 1 316 ? 19.300 -9.444 -31.756 1.00 69.94 316 THR A N 1
ATOM 2398 C CA . THR A 1 316 ? 18.547 -9.661 -30.519 1.00 69.94 316 THR A CA 1
ATOM 2399 C C . THR A 1 316 ? 18.972 -10.990 -29.884 1.00 69.94 316 THR A C 1
ATOM 2401 O O . THR A 1 316 ? 19.532 -11.855 -30.556 1.00 69.94 316 THR A O 1
ATOM 2404 N N . SER A 1 317 ? 18.694 -11.209 -28.594 1.00 64.44 317 SER A N 1
ATOM 2405 C CA . SER A 1 317 ? 18.926 -12.532 -27.985 1.00 64.44 317 SER A CA 1
ATOM 2406 C C . SER A 1 317 ? 18.181 -13.638 -28.741 1.00 64.44 317 SER A C 1
ATOM 2408 O 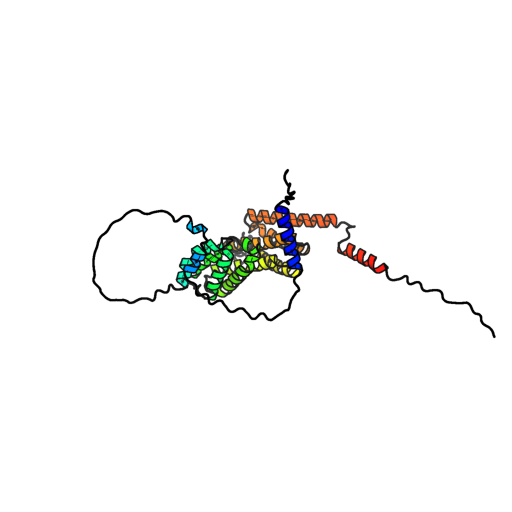O . SER A 1 317 ? 18.687 -14.745 -28.856 1.00 64.44 317 SER A O 1
ATOM 2410 N N . PHE A 1 318 ? 17.029 -13.305 -29.333 1.00 71.81 318 PHE A N 1
ATOM 2411 C CA . PHE A 1 318 ? 16.302 -14.182 -30.243 1.00 71.81 318 PHE A CA 1
ATOM 2412 C C . PHE A 1 318 ? 17.063 -14.433 -31.550 1.00 71.81 318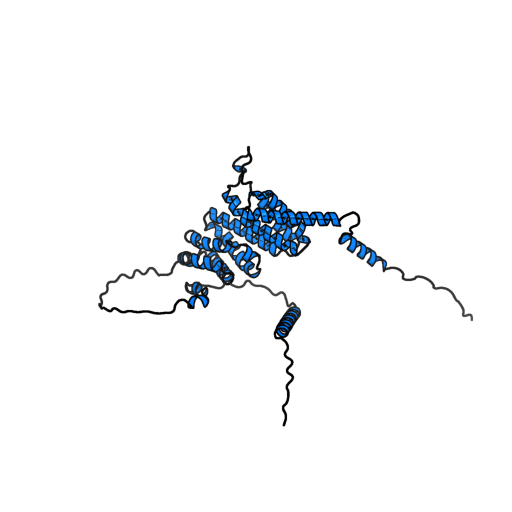 PHE A C 1
ATOM 2414 O O . PHE A 1 318 ? 17.117 -15.573 -31.988 1.00 71.81 318 PHE A O 1
ATOM 2421 N N . ASP A 1 319 ? 17.690 -13.425 -32.160 1.00 77.12 319 ASP A N 1
ATOM 2422 C CA . ASP A 1 319 ? 18.500 -13.625 -33.370 1.00 77.12 319 ASP A CA 1
ATOM 2423 C C . ASP A 1 319 ? 19.789 -14.401 -33.087 1.00 77.12 319 ASP A C 1
ATOM 2425 O O . ASP A 1 319 ? 20.213 -15.205 -33.915 1.00 77.12 319 ASP A O 1
ATOM 2429 N N . ALA A 1 320 ? 20.396 -14.193 -31.917 1.00 72.94 320 ALA A N 1
ATOM 2430 C CA . ALA A 1 320 ? 21.559 -14.939 -31.454 1.00 72.94 320 ALA A CA 1
ATOM 2431 C C . ALA A 1 320 ? 21.205 -16.409 -31.178 1.00 72.94 320 ALA A C 1
ATOM 2433 O O . ALA A 1 320 ? 21.914 -17.304 -31.640 1.00 72.94 320 ALA A O 1
ATOM 2434 N N . ASP A 1 321 ? 20.080 -16.670 -30.506 1.00 75.56 321 ASP A N 1
ATOM 2435 C CA . ASP A 1 321 ? 19.576 -18.028 -30.306 1.00 75.56 321 ASP A CA 1
ATOM 2436 C C . ASP A 1 321 ? 19.143 -18.653 -31.634 1.00 75.56 321 ASP A C 1
ATOM 2438 O O . ASP A 1 321 ? 19.525 -19.780 -31.923 1.00 75.56 321 ASP A O 1
ATOM 2442 N N . ALA A 1 322 ? 18.439 -17.931 -32.506 1.00 77.81 322 ALA A N 1
ATOM 2443 C CA . ALA A 1 322 ? 18.064 -18.417 -33.831 1.00 77.81 322 ALA A CA 1
ATOM 2444 C C . ALA A 1 322 ? 19.295 -18.718 -34.701 1.00 77.81 322 ALA A C 1
ATOM 2446 O O . ALA A 1 322 ? 19.302 -19.705 -35.432 1.00 77.81 322 ALA A O 1
ATOM 2447 N N . ALA A 1 323 ? 20.356 -17.912 -34.622 1.00 76.88 323 ALA A N 1
ATOM 2448 C CA . ALA A 1 323 ? 21.628 -18.198 -35.281 1.00 76.88 323 ALA A CA 1
ATOM 2449 C C . ALA A 1 323 ? 22.303 -19.444 -34.690 1.00 76.88 323 ALA A C 1
ATOM 2451 O O . ALA A 1 323 ? 22.805 -20.278 -35.440 1.00 76.88 323 ALA A O 1
ATOM 2452 N N . ARG A 1 324 ? 22.258 -19.614 -33.364 1.00 79.56 324 ARG A N 1
ATOM 2453 C CA . ARG A 1 324 ? 22.780 -20.797 -32.671 1.00 79.56 324 ARG A CA 1
ATOM 2454 C C . ARG A 1 324 ? 22.012 -22.070 -33.037 1.00 79.56 324 ARG A C 1
ATOM 2456 O O . ARG A 1 324 ? 22.642 -23.090 -33.291 1.00 79.56 324 ARG A O 1
ATOM 2463 N N . TRP A 1 325 ? 20.685 -22.002 -33.125 1.00 78.19 325 TRP A N 1
ATOM 2464 C CA . TRP A 1 325 ? 19.827 -23.098 -33.587 1.00 78.19 325 TRP A CA 1
ATOM 2465 C C . TRP A 1 325 ? 20.109 -23.449 -35.050 1.00 78.19 325 TRP A C 1
ATOM 2467 O O . TRP A 1 325 ? 20.371 -24.608 -35.357 1.00 78.19 325 TRP A O 1
ATOM 2477 N N . ARG A 1 326 ? 20.182 -22.450 -35.942 1.00 78.62 326 ARG A N 1
ATOM 2478 C CA . ARG A 1 326 ? 20.566 -22.665 -37.351 1.00 78.62 326 ARG A CA 1
ATOM 2479 C C . ARG A 1 326 ? 21.961 -23.278 -37.493 1.00 78.62 326 ARG A C 1
ATOM 2481 O O . ARG A 1 326 ? 22.173 -24.080 -38.392 1.00 78.62 326 ARG A O 1
ATOM 2488 N N . ALA A 1 327 ? 22.904 -22.918 -36.623 1.00 76.12 327 ALA A N 1
ATOM 2489 C CA . ALA A 1 327 ? 24.242 -23.507 -36.608 1.00 76.12 327 ALA A CA 1
ATOM 2490 C C . ALA A 1 327 ? 24.258 -24.947 -36.057 1.00 76.12 327 ALA A C 1
ATOM 2492 O O . ALA A 1 327 ? 25.105 -25.741 -36.463 1.00 76.12 327 ALA A O 1
ATOM 2493 N N . ALA A 1 328 ? 23.332 -25.299 -35.159 1.00 76.12 328 ALA A N 1
ATOM 2494 C CA . ALA A 1 328 ? 23.220 -26.639 -34.583 1.00 76.12 328 ALA A CA 1
ATOM 2495 C C . ALA A 1 328 ? 22.580 -27.661 -35.549 1.00 76.12 328 ALA A C 1
ATOM 2497 O O . ALA A 1 328 ? 23.009 -28.818 -35.582 1.00 76.12 328 ALA A O 1
ATOM 2498 N N . ASP A 1 329 ? 21.629 -27.232 -36.387 1.00 57.38 329 ASP A N 1
ATOM 2499 C CA . ASP A 1 329 ? 20.891 -28.105 -37.321 1.00 57.38 329 ASP A CA 1
ATOM 2500 C C . ASP A 1 329 ? 21.694 -28.580 -38.553 1.00 57.38 329 ASP A C 1
ATOM 2502 O O . ASP A 1 329 ? 21.235 -29.439 -39.303 1.00 57.38 329 ASP A O 1
ATOM 2506 N N . VAL A 1 330 ? 22.927 -28.104 -38.770 1.00 56.28 330 VAL A N 1
ATOM 2507 C CA . VAL A 1 330 ? 23.741 -28.478 -39.954 1.00 56.28 330 VAL A CA 1
ATOM 2508 C C . VAL A 1 330 ? 24.592 -29.749 -39.737 1.00 56.28 330 VAL A C 1
ATOM 2510 O O . VAL A 1 330 ? 25.333 -30.171 -40.622 1.00 56.28 330 VAL A O 1
ATOM 2513 N N . SER A 1 331 ? 24.475 -30.440 -38.598 1.00 56.00 331 SER A N 1
ATOM 2514 C CA . SER A 1 331 ? 25.290 -31.641 -38.313 1.00 56.00 331 SER A CA 1
ATOM 2515 C C . SER A 1 331 ? 24.660 -32.994 -38.690 1.00 56.00 331 SER A C 1
ATOM 2517 O O . SER A 1 331 ? 25.297 -34.032 -38.503 1.00 56.00 331 SER A O 1
ATOM 2519 N N . VAL A 1 332 ? 23.470 -33.027 -39.305 1.00 56.28 332 VAL A N 1
ATOM 2520 C CA . VAL A 1 332 ? 22.823 -34.283 -39.736 1.00 56.28 332 VAL A CA 1
ATOM 2521 C C . VAL A 1 332 ? 22.748 -34.375 -41.261 1.00 56.28 332 VAL A C 1
ATOM 2523 O O . VAL A 1 332 ? 21.685 -34.194 -41.832 1.00 56.28 332 VAL A O 1
ATOM 2526 N N . ALA A 1 333 ? 23.874 -34.658 -41.931 1.00 55.28 333 ALA A N 1
ATOM 2527 C CA . ALA A 1 333 ? 23.926 -35.482 -43.155 1.00 55.28 333 ALA A CA 1
ATOM 2528 C C . ALA A 1 333 ? 25.303 -35.425 -43.836 1.00 55.28 333 ALA A C 1
ATOM 2530 O O . ALA A 1 333 ? 25.553 -34.623 -44.735 1.00 55.28 333 ALA A O 1
ATOM 2531 N N . LYS A 1 334 ? 26.173 -36.383 -43.509 1.00 52.94 334 LYS A N 1
ATOM 2532 C CA . LYS A 1 334 ? 27.077 -36.956 -44.519 1.00 52.94 334 LYS A CA 1
ATOM 2533 C C . LYS A 1 334 ? 27.405 -38.411 -44.188 1.00 52.94 334 LYS A C 1
ATOM 2535 O O . LYS A 1 334 ? 28.559 -38.793 -44.026 1.00 52.94 334 LYS A O 1
ATOM 2540 N N . LYS A 1 335 ? 26.364 -39.249 -44.076 1.00 50.31 335 LYS A N 1
ATOM 2541 C CA . LYS A 1 335 ? 26.536 -40.705 -44.145 1.00 50.31 335 LYS A CA 1
ATOM 2542 C C . LYS A 1 335 ? 26.776 -41.054 -45.614 1.00 50.31 335 LYS A C 1
ATOM 2544 O O . LYS A 1 335 ? 25.869 -41.004 -46.434 1.00 50.31 335 LYS A O 1
ATOM 2549 N N . LYS A 1 336 ? 28.047 -41.287 -45.922 1.00 51.28 336 LYS A N 1
ATOM 2550 C CA . LYS A 1 336 ? 28.613 -41.626 -47.229 1.00 51.28 336 LYS A CA 1
ATOM 2551 C C . LYS A 1 336 ? 27.935 -42.892 -4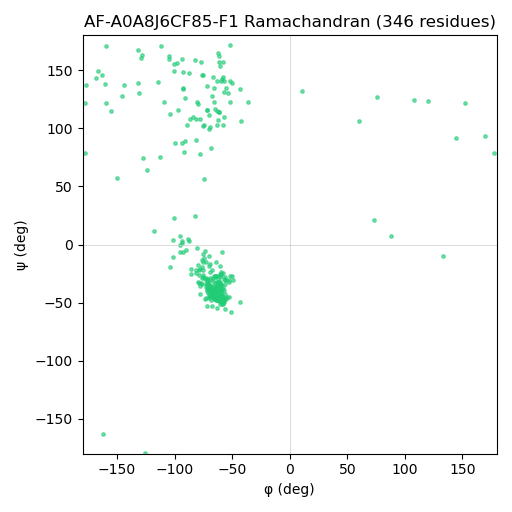7.782 1.00 51.28 336 LYS A C 1
ATOM 2553 O O . LYS A 1 336 ? 28.118 -43.976 -47.239 1.00 51.28 336 LYS A O 1
ATOM 2558 N N . THR A 1 337 ? 27.125 -42.733 -48.821 1.00 50.66 337 THR A N 1
ATOM 2559 C CA . THR A 1 337 ? 26.620 -43.803 -49.695 1.00 50.66 337 THR A CA 1
ATOM 2560 C C . THR A 1 337 ? 27.554 -43.959 -50.901 1.00 50.66 337 THR A C 1
ATOM 2562 O O . THR A 1 337 ? 27.908 -42.956 -51.516 1.00 50.66 337 THR A O 1
ATOM 2565 N N . GLY A 1 338 ? 27.916 -45.206 -51.232 1.00 47.06 338 GLY A N 1
ATOM 2566 C CA . GLY A 1 338 ? 28.770 -45.618 -52.366 1.00 47.06 338 GLY A CA 1
ATOM 2567 C C . GLY A 1 338 ? 30.154 -46.084 -51.886 1.00 47.06 338 GLY A C 1
ATOM 2568 O O . GLY A 1 338 ? 30.794 -45.359 -51.137 1.00 47.06 338 GLY A O 1
ATOM 2569 N N . GLU A 1 339 ? 30.661 -47.283 -52.175 1.00 43.78 339 GLU A N 1
ATOM 2570 C CA . GLU A 1 339 ? 30.524 -48.122 -53.373 1.00 43.78 339 GLU A CA 1
ATOM 2571 C C . GLU A 1 339 ? 30.461 -49.618 -53.013 1.00 43.78 339 GLU A C 1
ATOM 2573 O O . GLU A 1 339 ? 31.227 -50.109 -52.185 1.00 43.78 339 GLU A O 1
ATOM 2578 N N . GLY A 1 340 ? 29.557 -50.345 -53.671 1.00 45.84 340 GLY A N 1
ATOM 2579 C CA . GLY A 1 340 ? 29.539 -51.803 -53.735 1.00 45.84 340 GLY A CA 1
ATOM 2580 C C . GLY A 1 340 ? 29.388 -52.233 -55.195 1.00 45.84 340 GLY A C 1
ATOM 2581 O O . GLY A 1 340 ? 28.500 -51.737 -55.885 1.00 45.84 340 GLY A O 1
ATOM 2582 N N . GLY A 1 341 ? 30.256 -53.146 -55.639 1.00 44.66 341 GLY A N 1
ATOM 2583 C CA . GLY A 1 341 ? 30.343 -53.696 -57.002 1.00 44.66 341 GLY A CA 1
ATOM 2584 C C . GLY A 1 341 ? 31.725 -53.398 -57.595 1.00 44.66 341 GLY A C 1
ATOM 2585 O O . GLY A 1 341 ? 32.130 -52.249 -57.606 1.00 44.66 341 GLY A O 1
ATOM 2586 N N . THR A 1 342 ? 32.550 -54.341 -58.048 1.00 43.97 342 THR A N 1
ATOM 2587 C CA . THR A 1 342 ? 32.313 -55.649 -58.687 1.00 43.97 342 THR A CA 1
ATOM 2588 C C . THR A 1 342 ? 33.621 -56.459 -58.691 1.00 43.97 342 THR A C 1
ATOM 2590 O O . THR A 1 342 ? 34.685 -55.862 -58.835 1.00 43.97 342 THR A O 1
ATOM 2593 N N . GLY A 1 343 ? 33.568 -57.796 -58.626 1.00 41.47 343 GLY A N 1
ATOM 2594 C CA . GLY A 1 343 ? 34.765 -58.630 -58.827 1.00 41.47 343 GLY A CA 1
ATOM 2595 C C . GLY A 1 343 ? 34.557 -60.137 -58.658 1.00 41.47 343 GLY A C 1
ATOM 2596 O O . GLY A 1 343 ? 34.884 -60.695 -57.621 1.00 41.47 343 GLY A O 1
ATOM 2597 N N . SER A 1 344 ? 33.997 -60.767 -59.687 1.00 45.00 344 SER A N 1
ATOM 2598 C CA . SER A 1 344 ? 33.811 -62.213 -59.887 1.00 45.00 344 SER A CA 1
ATOM 2599 C C . SER A 1 344 ? 35.122 -63.023 -59.905 1.00 45.00 344 SER A C 1
ATOM 2601 O O . SER A 1 344 ? 36.057 -62.596 -60.572 1.00 45.00 344 SER A O 1
ATOM 2603 N N . SER A 1 345 ? 35.144 -64.223 -59.298 1.00 42.84 345 SER A N 1
ATOM 2604 C CA . SER A 1 345 ? 35.584 -65.473 -59.962 1.00 42.84 345 SER A CA 1
ATOM 2605 C C . SER A 1 345 ? 35.449 -66.692 -59.036 1.00 42.84 345 SER A C 1
ATOM 2607 O O . SER A 1 345 ? 36.116 -66.741 -58.010 1.00 42.84 345 SER A O 1
ATOM 2609 N N . PHE A 1 346 ? 34.677 -67.702 -59.437 1.00 43.69 346 PHE A N 1
ATOM 2610 C CA . PHE A 1 346 ? 35.072 -69.114 -59.324 1.00 43.69 346 PHE A CA 1
ATOM 2611 C C . PHE A 1 346 ? 34.299 -69.912 -60.388 1.00 43.69 346 PHE A C 1
ATOM 2613 O O . PHE A 1 346 ? 33.070 -69.942 -60.382 1.00 43.69 346 PHE A O 1
ATOM 2620 N N . GLN A 1 347 ? 35.040 -70.471 -61.348 1.00 55.22 347 GLN A N 1
ATOM 2621 C CA . GLN A 1 347 ? 34.585 -71.469 -62.321 1.00 55.22 347 GLN A CA 1
ATOM 2622 C C . GLN A 1 347 ? 34.872 -72.875 -61.775 1.00 55.22 347 GLN A C 1
ATOM 2624 O O . GLN A 1 347 ? 35.866 -73.037 -61.072 1.00 55.22 347 GLN A O 1
ATOM 2629 N N . ASN A 1 348 ? 33.990 -73.809 -62.162 1.00 49.38 348 ASN A N 1
ATOM 2630 C CA . ASN A 1 348 ? 34.103 -75.275 -62.279 1.00 49.38 348 ASN A CA 1
ATOM 2631 C C . ASN A 1 348 ? 35.082 -76.053 -61.397 1.00 49.38 348 ASN A C 1
ATOM 2633 O O . ASN A 1 348 ? 36.309 -75.903 -61.586 1.00 49.38 348 ASN A O 1
#

Radius of gyration: 33.99 Å; Cα contacts (8 Å, |Δi|>4): 231; chains: 1; bounding box: 90×101×126 Å